Protein AF-A0A9P8DAT7-F1 (afdb_monomer)

Organism: NCBI:txid1042133

Mean predicted aligned error: 17.0 Å

Foldseek 3Di:
DDLDADPVLVVVVVVVCVQPDPPCPAGLQGDCQLLVLLLPLVDQQDLVSLVSVLVNLCVVDVLSVPPDSVLSRLLSPLQSDFDDDPDPDGDGNVVLQDSVLVSVLVSQLVVLPDPPDDSVSSNVSSNVCSVVNVVCVVPPDDDPVVVVPPPDPDDDDPDDLVNVLVVLVSLLVVLVVLLVVLVVLLVVLCVVCVVLAPDDDLVRLVVVLVSDRDDVSNVVSVVSNVSVVSNVVSVVSNVVSVVSVVSSVVSVVSSVCSVVVVD

Structure (mmCIF, N/CA/C/O backbone):
data_AF-A0A9P8DAT7-F1
#
_entry.id   AF-A0A9P8DAT7-F1
#
loop_
_atom_site.group_PDB
_atom_site.id
_atom_site.type_symbol
_atom_site.label_atom_id
_atom_site.label_alt_id
_atom_site.label_comp_id
_atom_site.label_asym_id
_atom_site.label_entity_id
_atom_site.label_seq_id
_atom_site.pdbx_PDB_ins_code
_atom_site.Cartn_x
_atom_site.Cartn_y
_atom_site.Cartn_z
_atom_site.occupancy
_atom_site.B_iso_or_equiv
_atom_site.auth_seq_id
_atom_site.auth_comp_id
_atom_site.auth_asym_id
_atom_site.auth_atom_id
_atom_site.pdbx_PDB_model_num
ATOM 1 N N . MET A 1 1 ? -6.962 -35.666 33.740 1.00 38.41 1 MET A N 1
ATOM 2 C CA . MET A 1 1 ? -6.548 -35.936 32.346 1.00 38.41 1 MET A CA 1
ATOM 3 C C . MET A 1 1 ? -5.673 -34.782 31.894 1.00 38.41 1 MET A C 1
ATOM 5 O O . MET A 1 1 ? -5.986 -33.650 32.233 1.00 38.41 1 MET A O 1
ATOM 9 N N . SER A 1 2 ? -4.534 -35.099 31.282 1.00 45.56 2 SER A N 1
ATOM 10 C CA . SER A 1 2 ? -3.403 -34.201 31.010 1.00 45.56 2 SER A CA 1
ATOM 11 C C . SER A 1 2 ? -3.803 -32.960 30.200 1.00 45.56 2 SER A C 1
ATOM 13 O O . SER A 1 2 ? -4.187 -33.083 29.042 1.00 45.56 2 SER A O 1
ATOM 15 N N . GLY A 1 3 ? -3.702 -31.776 30.814 1.00 51.44 3 GLY A N 1
ATOM 16 C CA . GLY A 1 3 ? -3.887 -30.466 30.179 1.00 51.44 3 GLY A CA 1
ATOM 17 C C . GLY A 1 3 ? -2.657 -30.027 29.383 1.00 51.44 3 GLY A C 1
ATOM 18 O O . GLY A 1 3 ? -2.119 -28.947 29.622 1.00 51.44 3 GLY A O 1
ATOM 19 N N . ALA A 1 4 ? -2.163 -30.887 28.492 1.00 58.00 4 ALA A N 1
ATOM 20 C CA . ALA A 1 4 ? -1.089 -30.516 27.583 1.00 58.00 4 ALA A CA 1
ATOM 21 C C . ALA A 1 4 ? -1.643 -29.510 26.565 1.00 58.00 4 ALA A C 1
ATOM 23 O O . ALA A 1 4 ? -2.523 -29.849 25.777 1.00 58.00 4 ALA A O 1
ATOM 24 N N . LYS A 1 5 ? -1.165 -28.261 26.625 1.00 59.72 5 LYS A N 1
ATOM 25 C CA . LYS A 1 5 ? -1.510 -27.226 25.644 1.00 59.72 5 LYS A CA 1
ATOM 26 C C . LYS A 1 5 ? -1.060 -27.678 24.259 1.00 59.72 5 LYS A C 1
ATOM 28 O O . LYS A 1 5 ? 0.078 -28.121 24.102 1.00 59.72 5 LYS A O 1
ATOM 33 N N . ASP A 1 6 ? -1.957 -27.562 23.287 1.00 70.50 6 ASP A N 1
ATOM 34 C CA . ASP A 1 6 ? -1.675 -27.888 21.893 1.00 70.50 6 ASP A CA 1
ATOM 35 C C . ASP A 1 6 ? -0.498 -27.041 21.376 1.00 70.50 6 ASP A C 1
ATOM 37 O O . ASP A 1 6 ? -0.411 -25.838 21.632 1.00 70.50 6 ASP A O 1
ATOM 41 N N . LYS A 1 7 ? 0.423 -27.674 20.650 1.00 72.75 7 LYS A N 1
ATOM 42 C CA . LYS A 1 7 ? 1.560 -26.999 20.024 1.00 72.75 7 LYS A CA 1
ATOM 43 C C . LYS A 1 7 ? 1.087 -25.964 18.997 1.00 72.75 7 LYS A C 1
ATOM 45 O O . LYS A 1 7 ? 1.637 -24.871 18.957 1.00 72.75 7 LYS A O 1
ATOM 50 N N . SER A 1 8 ? 0.004 -26.255 18.273 1.00 68.44 8 SER A N 1
ATOM 51 C CA . SER A 1 8 ? -0.598 -25.325 17.307 1.00 68.44 8 SER A CA 1
ATOM 52 C C . SER A 1 8 ? -1.107 -24.033 17.966 1.00 68.44 8 SER A C 1
ATOM 54 O O . SER A 1 8 ? -0.982 -22.941 17.411 1.00 68.44 8 SER A O 1
ATOM 56 N N . LEU A 1 9 ? -1.624 -24.142 19.194 1.00 65.50 9 LEU A N 1
ATOM 57 C CA . LEU A 1 9 ? -2.072 -23.012 20.003 1.00 65.50 9 LEU A CA 1
ATOM 58 C C . LEU A 1 9 ? -0.888 -22.133 20.428 1.00 65.50 9 LEU A C 1
ATOM 60 O O . LEU A 1 9 ? -0.987 -20.907 20.386 1.00 65.50 9 LEU A O 1
ATOM 64 N N . ILE A 1 10 ? 0.224 -22.752 20.835 1.00 71.56 10 ILE A N 1
ATOM 65 C CA . ILE A 1 10 ? 1.446 -22.036 21.223 1.00 71.56 10 ILE A CA 1
ATOM 66 C C . ILE A 1 10 ? 2.039 -21.291 20.022 1.00 71.56 10 ILE A C 1
ATOM 68 O O . ILE A 1 10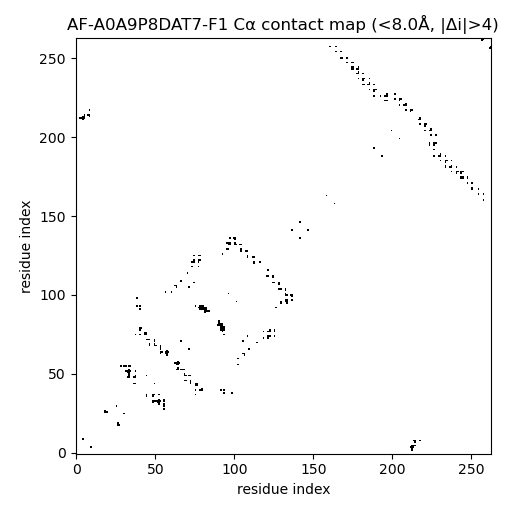 ? 2.389 -20.120 20.160 1.00 71.56 10 ILE A O 1
ATOM 72 N N . ASP A 1 11 ? 2.088 -21.926 18.852 1.00 71.88 11 ASP A N 1
ATOM 73 C CA . ASP A 1 11 ? 2.618 -21.315 17.629 1.00 71.88 11 ASP A CA 1
ATOM 74 C C . ASP A 1 11 ? 1.776 -20.095 17.194 1.00 71.88 11 ASP A C 1
ATOM 76 O O . ASP A 1 11 ? 2.321 -19.047 16.848 1.00 71.88 11 ASP A O 1
ATOM 80 N N . MET A 1 12 ? 0.444 -20.173 17.311 1.00 72.94 12 MET A N 1
ATOM 81 C CA . MET A 1 12 ? -0.462 -19.048 17.029 1.00 72.94 12 MET A CA 1
ATOM 82 C C . MET A 1 12 ? -0.295 -17.879 18.017 1.00 72.94 12 MET A C 1
ATOM 84 O O . MET A 1 12 ? -0.270 -16.712 17.613 1.00 72.94 12 MET A O 1
ATOM 88 N N . LEU A 1 13 ? -0.139 -18.182 19.313 1.00 61.41 13 LEU A N 1
ATOM 89 C CA . LEU A 1 13 ? 0.140 -17.182 20.350 1.00 61.41 13 LEU A CA 1
ATOM 90 C C . LEU A 1 13 ? 1.458 -16.444 20.076 1.00 61.41 13 LEU A C 1
ATOM 92 O O . LEU A 1 13 ? 1.505 -15.222 20.210 1.00 61.41 13 LEU A O 1
ATOM 96 N N . LEU A 1 14 ? 2.507 -17.173 19.686 1.00 67.75 14 LEU A N 1
ATOM 97 C CA . LEU A 1 14 ? 3.819 -16.602 19.375 1.00 67.75 14 LEU A CA 1
ATOM 98 C C . LEU A 1 14 ? 3.762 -15.669 18.163 1.00 67.75 14 LEU A C 1
ATOM 100 O O . LEU A 1 14 ? 4.202 -14.528 18.280 1.00 67.75 14 LEU A O 1
ATOM 104 N N . ALA A 1 15 ? 3.139 -16.100 17.064 1.00 65.81 15 ALA A N 1
ATOM 105 C CA . ALA A 1 15 ? 2.970 -15.266 15.872 1.00 65.81 15 ALA A CA 1
ATOM 106 C C . ALA A 1 15 ? 2.220 -13.957 16.185 1.00 65.81 15 ALA A C 1
ATOM 108 O O . ALA A 1 15 ? 2.621 -12.877 15.765 1.00 65.81 15 ALA A O 1
ATOM 109 N N . THR A 1 16 ? 1.173 -14.031 17.011 1.00 59.62 16 THR A N 1
ATOM 110 C CA . THR A 1 16 ? 0.380 -12.852 17.398 1.00 59.62 16 THR A CA 1
ATOM 111 C C . THR A 1 16 ? 1.174 -11.874 18.272 1.00 59.62 16 THR A C 1
ATOM 113 O O . THR A 1 16 ? 1.043 -10.657 18.131 1.00 59.62 16 THR A O 1
ATOM 116 N N . VAL A 1 17 ? 2.001 -12.390 19.189 1.00 60.41 17 VAL A N 1
ATOM 117 C CA . VAL A 1 17 ? 2.890 -11.567 20.027 1.00 60.41 17 VAL A CA 1
ATOM 118 C C . VAL A 1 17 ? 3.977 -10.911 19.181 1.00 60.41 17 VAL A C 1
ATOM 120 O O . VAL A 1 17 ? 4.305 -9.751 19.421 1.00 60.41 17 VAL A O 1
ATOM 123 N N . GLU A 1 18 ? 4.514 -11.624 18.192 1.00 60.28 18 GLU A N 1
ATOM 124 C CA . GLU A 1 18 ? 5.463 -11.074 17.224 1.00 60.28 18 GLU A CA 1
ATOM 125 C C . GLU A 1 18 ? 4.838 -9.960 16.384 1.00 60.28 18 GLU A C 1
ATOM 127 O O . GLU A 1 18 ? 5.447 -8.903 16.268 1.00 60.28 18 GLU A O 1
ATOM 132 N N . ASP A 1 19 ? 3.600 -10.124 15.918 1.00 52.66 19 ASP A N 1
ATOM 133 C CA . ASP A 1 19 ? 2.878 -9.102 15.147 1.00 52.66 19 ASP A CA 1
ATOM 134 C C . ASP A 1 19 ? 2.444 -7.877 15.983 1.00 52.66 19 ASP A C 1
ATOM 136 O O . ASP A 1 19 ? 2.126 -6.826 15.423 1.00 52.66 19 ASP A O 1
ATOM 140 N N . SER A 1 20 ? 2.436 -7.991 17.318 1.00 47.03 20 SER A N 1
ATOM 141 C CA . SER A 1 20 ? 1.951 -6.955 18.249 1.00 47.03 20 SER A CA 1
ATOM 142 C C . SER A 1 20 ? 3.062 -6.263 19.049 1.00 47.03 20 SER A C 1
ATOM 144 O O . SER A 1 20 ? 2.766 -5.542 20.008 1.00 47.03 20 SER A O 1
ATOM 146 N N . ARG A 1 21 ? 4.343 -6.502 18.731 1.00 48.34 21 ARG A N 1
ATOM 147 C CA . ARG A 1 21 ? 5.442 -5.925 19.516 1.00 48.34 21 ARG A CA 1
ATOM 148 C C . ARG A 1 21 ? 5.470 -4.398 19.422 1.00 48.34 21 ARG A C 1
ATOM 150 O O . ARG A 1 21 ? 5.315 -3.811 18.360 1.00 48.34 21 ARG A O 1
ATOM 157 N N . VAL A 1 22 ? 5.703 -3.755 20.563 1.00 39.94 22 VAL A N 1
ATOM 158 C CA . VAL A 1 22 ? 5.641 -2.290 20.724 1.00 39.94 22 VAL A CA 1
ATOM 159 C C . VAL A 1 22 ? 6.834 -1.578 20.061 1.00 39.94 22 VAL A C 1
ATOM 161 O O . VAL A 1 22 ? 6.771 -0.383 19.791 1.00 39.94 22 VAL A O 1
ATOM 164 N N . ASP A 1 23 ? 7.918 -2.306 19.787 1.00 44.41 23 ASP A N 1
ATOM 165 C CA . ASP A 1 23 ? 9.121 -1.846 19.083 1.00 44.41 23 ASP A CA 1
ATOM 166 C C . ASP A 1 23 ? 9.036 -1.995 17.553 1.00 44.41 23 ASP A C 1
ATOM 168 O O . ASP A 1 23 ? 9.928 -1.520 16.845 1.00 44.41 23 ASP A O 1
ATOM 172 N N . LEU A 1 24 ? 7.958 -2.584 17.018 1.00 42.09 24 LEU A N 1
ATOM 173 C CA . LEU A 1 24 ? 7.677 -2.549 15.584 1.00 42.09 24 LEU A CA 1
ATOM 174 C C . LEU A 1 24 ? 7.386 -1.106 15.164 1.00 42.09 24 LEU A C 1
ATOM 176 O O . LEU A 1 24 ? 6.270 -0.607 15.291 1.00 42.09 24 LEU A O 1
ATOM 180 N N . LYS A 1 25 ? 8.409 -0.438 14.619 1.00 39.16 25 LYS A N 1
ATOM 181 C CA . LYS A 1 25 ? 8.301 0.898 14.010 1.00 39.16 25 LYS A CA 1
ATOM 182 C C . LYS A 1 25 ? 7.172 0.955 12.964 1.00 39.16 25 LYS A C 1
ATOM 184 O O . LYS A 1 25 ? 6.527 1.991 12.827 1.00 39.16 25 LYS A O 1
ATOM 189 N N . TYR A 1 26 ? 6.920 -0.173 12.292 1.00 43.34 26 TYR A N 1
ATOM 190 C CA . TYR A 1 26 ? 5.788 -0.452 11.408 1.00 43.34 26 TYR A CA 1
ATOM 191 C C . TYR A 1 26 ? 5.334 -1.902 11.654 1.00 43.34 26 TYR A C 1
ATOM 193 O O . TYR A 1 26 ? 6.175 -2.798 11.695 1.00 43.34 26 TYR A O 1
ATOM 201 N N . GLY A 1 27 ? 4.036 -2.155 11.853 1.00 46.72 27 GLY A N 1
ATOM 202 C CA . GLY A 1 27 ? 3.516 -3.523 11.995 1.00 46.72 27 GLY A CA 1
ATOM 203 C C . GLY A 1 27 ? 3.600 -4.283 10.668 1.00 46.72 27 GLY A C 1
ATOM 204 O O . GLY A 1 27 ? 3.779 -3.665 9.621 1.00 46.72 27 GLY A O 1
ATOM 205 N N . ARG A 1 28 ? 3.411 -5.613 10.657 1.00 50.66 28 ARG A N 1
ATOM 206 C CA . ARG A 1 28 ? 3.468 -6.420 9.414 1.00 50.66 28 ARG A CA 1
ATOM 207 C C . ARG A 1 28 ? 2.589 -5.853 8.291 1.00 50.66 28 ARG A C 1
ATOM 209 O O . ARG A 1 28 ? 2.949 -5.976 7.128 1.00 50.66 28 ARG A O 1
ATOM 216 N N . GLN A 1 29 ? 1.484 -5.189 8.642 1.00 48.50 29 GLN A N 1
ATOM 217 C CA . GLN A 1 29 ? 0.540 -4.536 7.725 1.00 48.50 29 GLN A CA 1
ATOM 218 C C . GLN A 1 29 ? 1.001 -3.180 7.159 1.00 48.50 29 GLN A C 1
ATOM 220 O O . GLN A 1 29 ? 0.410 -2.714 6.191 1.00 48.50 29 GLN A O 1
ATOM 225 N N . THR A 1 30 ? 2.020 -2.549 7.747 1.00 51.06 30 THR A N 1
ATOM 226 C CA . THR A 1 30 ? 2.565 -1.245 7.332 1.00 51.06 30 THR A CA 1
ATOM 227 C C . THR A 1 30 ? 4.059 -1.288 7.002 1.00 51.06 30 THR A C 1
ATOM 229 O O . THR A 1 30 ? 4.648 -0.236 6.759 1.00 51.06 30 THR A O 1
ATOM 232 N N . ARG A 1 31 ? 4.675 -2.482 6.997 1.00 61.16 31 ARG A N 1
ATOM 233 C CA . ARG A 1 31 ? 6.011 -2.710 6.429 1.00 61.16 31 ARG A CA 1
ATOM 234 C C . ARG A 1 31 ? 5.988 -2.408 4.927 1.00 61.16 31 ARG A C 1
ATOM 236 O O . ARG A 1 31 ? 4.980 -2.648 4.265 1.00 61.16 31 ARG A O 1
ATOM 243 N N . THR A 1 32 ? 7.092 -1.846 4.450 1.00 70.75 32 THR A N 1
ATOM 244 C CA . THR A 1 32 ? 7.330 -1.459 3.050 1.00 70.75 32 THR A CA 1
ATOM 245 C C . THR A 1 32 ? 8.724 -1.921 2.619 1.00 70.75 32 THR A C 1
ATOM 247 O O . THR A 1 32 ? 9.436 -1.208 1.907 1.00 70.75 32 THR A O 1
ATOM 250 N N . ASP A 1 33 ? 9.183 -3.044 3.170 1.00 81.38 33 ASP A N 1
ATOM 251 C CA . ASP A 1 33 ? 10.541 -3.548 2.954 1.00 81.38 33 ASP A CA 1
ATOM 252 C C . ASP A 1 33 ? 10.658 -4.132 1.543 1.00 81.38 33 ASP A C 1
ATOM 254 O O . ASP A 1 33 ? 11.649 -3.874 0.855 1.00 81.38 33 ASP A O 1
ATOM 258 N N . GLY A 1 34 ? 9.595 -4.797 1.074 1.00 85.88 34 GLY A N 1
ATOM 259 C CA . GLY A 1 34 ? 9.479 -5.286 -0.296 1.00 85.88 34 GLY A CA 1
ATOM 260 C C . GLY A 1 34 ? 9.455 -4.143 -1.309 1.00 85.88 34 GLY A C 1
ATOM 261 O O . GLY A 1 34 ? 10.231 -4.146 -2.262 1.00 85.88 34 GLY A O 1
ATOM 262 N N . GLU A 1 35 ? 8.631 -3.115 -1.078 1.00 86.69 35 GLU A N 1
ATOM 263 C CA . GLU A 1 35 ? 8.622 -1.895 -1.899 1.00 86.69 35 GLU A CA 1
ATOM 264 C C . GLU A 1 35 ? 9.990 -1.198 -1.904 1.00 86.69 35 GLU A C 1
ATOM 266 O O . GLU A 1 35 ? 10.470 -0.767 -2.954 1.00 86.69 35 GLU A O 1
ATOM 271 N N . SER A 1 36 ? 10.643 -1.087 -0.745 1.00 86.19 36 SER A N 1
ATOM 272 C CA . SER A 1 36 ? 11.957 -0.442 -0.648 1.00 86.19 36 SER A CA 1
ATOM 273 C C . SER A 1 36 ? 13.014 -1.196 -1.449 1.00 86.19 36 SER A C 1
ATOM 275 O O . SER A 1 36 ? 13.766 -0.556 -2.181 1.00 86.19 36 SER A O 1
ATOM 277 N N . ALA A 1 37 ? 13.027 -2.529 -1.358 1.00 90.94 37 ALA A N 1
ATOM 278 C CA . ALA A 1 37 ? 13.923 -3.388 -2.124 1.00 90.94 37 ALA A CA 1
ATOM 279 C C . ALA A 1 37 ? 13.624 -3.356 -3.629 1.00 90.94 37 ALA A C 1
ATOM 281 O O . ALA A 1 37 ? 14.544 -3.331 -4.439 1.00 90.94 37 ALA A O 1
ATOM 282 N N . PHE A 1 38 ? 12.350 -3.303 -4.024 1.00 93.88 38 PHE A N 1
ATOM 283 C CA . PHE A 1 38 ? 11.970 -3.203 -5.434 1.00 93.88 38 PHE A CA 1
ATOM 284 C C . PHE A 1 38 ? 12.481 -1.916 -6.095 1.00 93.88 38 PHE A C 1
ATOM 286 O O . PHE A 1 38 ? 12.863 -1.931 -7.259 1.00 93.88 38 PHE A O 1
ATOM 293 N N . PHE A 1 39 ? 12.515 -0.803 -5.361 1.00 90.75 39 PHE A N 1
ATOM 294 C CA . PHE A 1 39 ? 13.063 0.465 -5.858 1.00 90.75 39 PHE A CA 1
ATOM 295 C C . PHE A 1 39 ? 14.585 0.598 -5.701 1.00 90.75 39 PHE A C 1
ATOM 297 O O . PHE A 1 39 ? 15.127 1.664 -5.991 1.00 90.75 39 PHE A O 1
ATOM 304 N N . ASP A 1 40 ? 15.276 -0.442 -5.236 1.00 90.50 40 ASP A N 1
ATOM 305 C CA . ASP A 1 40 ? 16.731 -0.515 -5.300 1.00 90.50 40 ASP A CA 1
ATOM 306 C C . ASP A 1 40 ? 17.140 -1.206 -6.607 1.00 90.50 40 ASP A C 1
ATOM 308 O O . ASP A 1 40 ? 17.072 -2.428 -6.739 1.00 90.50 40 ASP A O 1
ATOM 312 N N . PHE A 1 41 ? 17.526 -0.410 -7.604 1.00 92.12 41 PHE A N 1
ATOM 313 C CA . PHE A 1 41 ? 17.935 -0.918 -8.916 1.00 92.12 41 PHE A CA 1
ATOM 314 C C . PHE A 1 41 ? 19.424 -1.286 -8.984 1.00 92.12 41 PHE A C 1
ATOM 316 O O . PHE A 1 41 ? 19.853 -1.911 -9.954 1.00 92.12 41 PHE A O 1
ATOM 323 N N . SER A 1 42 ? 20.203 -0.990 -7.936 1.00 86.94 42 SER A N 1
ATOM 324 C CA . SER A 1 42 ? 21.634 -1.322 -7.883 1.00 86.94 42 SER A CA 1
ATOM 325 C C . SER A 1 42 ? 21.891 -2.824 -7.712 1.00 86.94 42 SER A C 1
ATOM 327 O O . SER A 1 42 ? 22.931 -3.339 -8.125 1.00 86.94 42 SER A O 1
ATOM 329 N N . CYS A 1 43 ? 20.928 -3.552 -7.144 1.00 88.38 43 CYS A N 1
ATOM 330 C CA . CYS A 1 43 ? 21.039 -4.967 -6.801 1.00 88.38 43 CYS A CA 1
ATOM 331 C C . CYS A 1 43 ? 19.912 -5.784 -7.439 1.00 88.38 43 CYS A C 1
ATOM 333 O O . CYS A 1 43 ? 18.857 -5.251 -7.760 1.00 88.38 43 CYS A O 1
ATOM 335 N N . ASP A 1 44 ? 20.113 -7.093 -7.610 1.00 93.44 44 ASP A N 1
ATOM 336 C CA . ASP A 1 44 ? 19.021 -7.995 -7.986 1.00 93.44 44 ASP A CA 1
ATOM 337 C C . ASP A 1 44 ? 17.995 -8.112 -6.856 1.00 93.44 44 ASP A C 1
ATOM 339 O O . ASP A 1 44 ? 18.358 -8.295 -5.690 1.00 93.44 44 ASP A O 1
ATOM 343 N N . LEU A 1 45 ? 16.709 -8.083 -7.210 1.00 95.31 45 LEU A N 1
ATOM 344 C CA . LEU A 1 45 ? 15.641 -8.384 -6.265 1.00 95.31 45 LEU A CA 1
ATOM 345 C C . LEU A 1 45 ? 15.663 -9.875 -5.923 1.00 95.31 45 LEU A C 1
ATOM 347 O O . LEU A 1 45 ? 15.494 -10.731 -6.790 1.00 95.31 45 LEU A O 1
ATOM 351 N N . THR A 1 46 ? 15.857 -10.207 -4.650 1.00 96.38 46 THR A N 1
ATOM 352 C CA . THR A 1 46 ? 15.837 -11.605 -4.200 1.00 96.38 46 THR A CA 1
ATOM 353 C C . THR A 1 46 ? 14.413 -12.160 -4.152 1.00 96.38 46 THR A C 1
ATOM 355 O O . THR A 1 46 ? 13.444 -11.415 -4.000 1.00 96.38 46 THR A O 1
ATOM 358 N N . ARG A 1 47 ? 14.272 -13.495 -4.184 1.00 96.06 47 ARG A N 1
ATOM 359 C CA . ARG A 1 47 ? 12.961 -14.153 -4.049 1.00 96.06 47 ARG A CA 1
ATOM 360 C C . ARG A 1 47 ? 12.228 -13.733 -2.773 1.00 96.06 47 ARG A C 1
ATOM 362 O O . ARG A 1 47 ? 11.055 -13.398 -2.840 1.00 96.06 47 ARG A O 1
ATOM 369 N N . ALA A 1 48 ? 12.935 -13.676 -1.643 1.00 94.25 48 ALA A N 1
ATOM 370 C CA . ALA A 1 48 ? 12.351 -13.273 -0.366 1.00 94.25 48 ALA A CA 1
ATOM 371 C C . ALA A 1 48 ? 11.819 -11.828 -0.398 1.00 94.25 48 ALA A C 1
ATOM 373 O O . ALA A 1 48 ? 10.704 -11.584 0.047 1.00 94.25 48 ALA A O 1
ATOM 374 N N . GLN A 1 49 ? 12.570 -10.884 -0.975 1.00 94.31 49 GLN A N 1
ATOM 375 C CA . GLN A 1 49 ? 12.115 -9.494 -1.128 1.00 94.31 49 GLN A CA 1
ATOM 376 C C . GLN A 1 49 ? 10.934 -9.380 -2.096 1.00 94.31 49 GLN A C 1
ATOM 378 O O . GLN A 1 49 ? 10.035 -8.567 -1.898 1.00 94.31 49 GLN A O 1
ATOM 383 N N . SER A 1 50 ? 10.915 -10.211 -3.137 1.00 95.38 50 SER A N 1
ATOM 384 C CA . SER A 1 50 ? 9.791 -10.268 -4.061 1.00 95.38 50 SER A CA 1
ATOM 385 C C . SER A 1 50 ? 8.530 -10.857 -3.424 1.00 95.38 50 SER A C 1
ATOM 387 O O . SER A 1 50 ? 7.433 -10.391 -3.728 1.00 95.38 50 SER A O 1
ATOM 389 N N . ASP A 1 51 ? 8.668 -11.861 -2.557 1.00 93.56 51 ASP A N 1
ATOM 390 C CA . ASP A 1 51 ? 7.559 -12.410 -1.773 1.00 93.56 51 ASP A CA 1
ATOM 391 C C . ASP A 1 51 ? 7.043 -11.357 -0.765 1.00 93.56 51 ASP A C 1
ATOM 393 O O . ASP A 1 51 ? 5.835 -11.199 -0.594 1.00 93.56 51 ASP A O 1
ATOM 397 N N . GLU A 1 52 ? 7.936 -10.570 -0.147 1.00 90.88 52 GLU A N 1
ATOM 398 C CA . GLU A 1 52 ? 7.545 -9.437 0.706 1.00 90.88 52 GLU A CA 1
ATOM 399 C C . GLU A 1 52 ? 6.768 -8.374 -0.084 1.00 90.88 52 GLU A C 1
ATOM 401 O O . GLU A 1 52 ? 5.692 -7.952 0.347 1.00 90.88 52 GLU A O 1
ATOM 406 N N . LEU A 1 53 ? 7.255 -7.987 -1.270 1.00 93.06 53 LEU A N 1
ATOM 407 C CA . LEU A 1 53 ? 6.550 -7.038 -2.130 1.00 93.06 53 LEU A CA 1
ATOM 408 C C . LEU A 1 53 ? 5.179 -7.580 -2.555 1.00 93.06 53 LEU A C 1
ATOM 410 O O . LEU A 1 53 ? 4.199 -6.835 -2.534 1.00 93.06 53 LEU A O 1
ATOM 414 N N . HIS A 1 54 ? 5.094 -8.864 -2.918 1.00 93.62 54 HIS A N 1
ATOM 415 C CA . HIS A 1 54 ? 3.827 -9.532 -3.228 1.00 93.62 54 HIS A CA 1
ATOM 416 C C . HIS A 1 54 ? 2.825 -9.372 -2.085 1.00 93.62 54 HIS A C 1
ATOM 418 O O . HIS A 1 54 ? 1.707 -8.905 -2.321 1.00 93.62 54 HIS A O 1
ATOM 424 N N . GLU A 1 55 ? 3.225 -9.688 -0.849 1.00 88.81 55 GLU A N 1
ATOM 425 C CA . GLU A 1 55 ? 2.351 -9.543 0.314 1.00 88.81 55 GLU A CA 1
ATOM 426 C C . GLU A 1 55 ? 1.887 -8.090 0.501 1.00 88.81 55 GLU A C 1
ATOM 428 O O . GLU A 1 55 ? 0.717 -7.853 0.816 1.00 88.81 55 GLU A O 1
ATOM 433 N N . GLU A 1 56 ? 2.780 -7.117 0.316 1.00 85.31 56 GLU A N 1
ATOM 434 C CA . GLU A 1 56 ? 2.483 -5.689 0.456 1.00 85.31 56 GLU A CA 1
ATOM 435 C C . GLU A 1 56 ? 1.451 -5.222 -0.587 1.00 85.31 56 GLU A C 1
ATOM 437 O O . GLU A 1 56 ? 0.422 -4.636 -0.229 1.00 85.31 56 GLU A O 1
ATOM 442 N N . VAL A 1 57 ? 1.650 -5.544 -1.871 1.00 86.25 57 VAL A N 1
ATOM 443 C CA . VAL A 1 57 ? 0.763 -5.085 -2.956 1.00 86.25 57 VAL A CA 1
ATOM 444 C C . VAL A 1 57 ? -0.559 -5.850 -3.016 1.00 86.25 57 VAL A C 1
ATOM 446 O O . VAL A 1 57 ? -1.600 -5.254 -3.302 1.00 86.25 57 VAL A O 1
ATOM 449 N N . ALA A 1 58 ? -0.565 -7.144 -2.680 1.00 85.50 58 ALA A N 1
ATOM 450 C CA . ALA A 1 58 ? -1.758 -7.994 -2.667 1.00 85.50 58 ALA A CA 1
ATOM 451 C C . ALA A 1 58 ? -2.801 -7.553 -1.623 1.00 85.50 58 ALA A C 1
ATOM 453 O O . ALA A 1 58 ? -4.006 -7.802 -1.777 1.00 85.50 58 ALA A O 1
ATOM 454 N N . ARG A 1 59 ? -2.347 -6.892 -0.550 1.00 75.75 59 ARG A N 1
ATOM 455 C CA . ARG A 1 59 ? -3.220 -6.284 0.467 1.00 75.75 59 ARG A CA 1
ATOM 456 C C . ARG A 1 59 ? -3.902 -5.023 -0.052 1.00 75.75 59 ARG A C 1
ATOM 458 O O . ARG A 1 59 ? -5.062 -4.789 0.280 1.00 75.75 59 ARG A O 1
ATOM 465 N N . LEU A 1 60 ? -3.195 -4.230 -0.857 1.00 72.44 60 LEU A N 1
ATOM 466 C CA . LEU A 1 60 ? -3.655 -2.928 -1.342 1.00 72.44 60 LEU A CA 1
ATOM 467 C C . LEU A 1 60 ? -4.484 -3.030 -2.628 1.00 72.44 60 LEU A C 1
ATOM 469 O O . LEU A 1 60 ? -5.397 -2.231 -2.830 1.00 72.44 60 LEU A O 1
ATOM 473 N N . ASN A 1 61 ? -4.205 -4.019 -3.480 1.00 75.19 61 ASN A N 1
ATOM 474 C CA . ASN A 1 61 ? -4.917 -4.231 -4.735 1.00 75.19 61 ASN A CA 1
ATOM 475 C C . ASN A 1 61 ? -5.273 -5.712 -4.926 1.00 75.19 61 ASN A C 1
ATOM 477 O O . ASN A 1 61 ? -4.413 -6.568 -5.125 1.00 75.19 61 ASN A O 1
ATOM 481 N N . SER A 1 62 ? -6.575 -6.011 -4.925 1.00 81.75 62 SER A N 1
ATOM 482 C CA . SER A 1 62 ? -7.082 -7.382 -5.077 1.00 81.75 62 SER A CA 1
ATOM 483 C C . SER A 1 62 ? -6.676 -8.062 -6.390 1.00 81.75 62 SER A C 1
ATOM 485 O O . SER A 1 62 ? -6.530 -9.284 -6.398 1.00 81.75 62 SER A O 1
ATOM 487 N N . LYS A 1 63 ? -6.443 -7.296 -7.467 1.00 82.75 63 LYS A N 1
ATOM 488 C CA . LYS A 1 63 ? -5.990 -7.834 -8.760 1.00 82.75 63 LYS A CA 1
ATOM 489 C C . LYS A 1 63 ? -4.568 -8.387 -8.697 1.00 82.75 63 LYS A C 1
ATOM 491 O O . LYS A 1 63 ? -4.247 -9.322 -9.417 1.00 82.75 63 LYS A O 1
ATOM 496 N N . LEU A 1 64 ? -3.746 -7.858 -7.792 1.00 87.44 64 LEU A N 1
ATOM 497 C CA . LEU A 1 64 ? -2.356 -8.271 -7.623 1.00 87.44 64 LEU A CA 1
ATOM 498 C C . LEU A 1 64 ? -2.197 -9.466 -6.677 1.00 87.44 64 LEU A C 1
ATOM 500 O O . LEU A 1 64 ? -1.090 -9.946 -6.501 1.00 87.44 64 LEU A O 1
ATOM 504 N N . ARG A 1 65 ? -3.269 -10.013 -6.084 1.00 87.19 65 ARG A N 1
ATOM 505 C CA . ARG A 1 65 ? -3.150 -11.173 -5.175 1.00 87.19 65 ARG A CA 1
ATOM 506 C C . ARG A 1 65 ? -2.523 -12.404 -5.826 1.00 87.19 65 ARG A C 1
ATOM 508 O O . ARG A 1 65 ? -1.888 -13.194 -5.135 1.00 87.19 65 ARG A O 1
ATOM 515 N N . GLY A 1 66 ? -2.744 -12.575 -7.126 1.00 84.88 66 G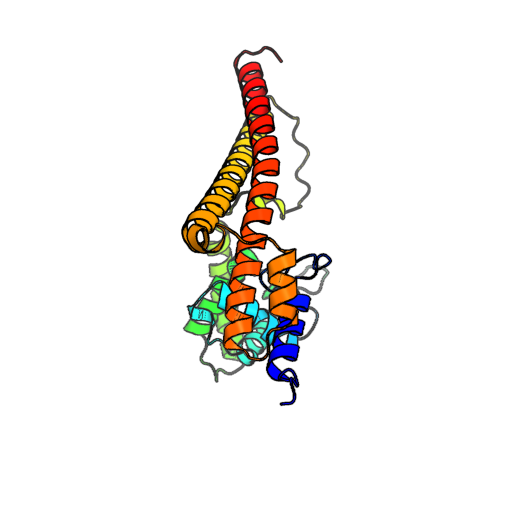LY A N 1
ATOM 516 C CA . GLY A 1 66 ? -2.248 -13.713 -7.895 1.00 84.88 66 GLY A CA 1
ATOM 517 C C . GLY A 1 66 ? -0.952 -13.449 -8.654 1.00 84.88 66 GLY A C 1
ATOM 518 O O . GLY A 1 66 ? -0.570 -14.310 -9.438 1.00 84.88 66 GLY A O 1
ATOM 519 N N . ILE A 1 67 ? -0.312 -12.283 -8.487 1.00 89.88 67 ILE A N 1
ATOM 520 C CA . ILE A 1 67 ? 0.943 -12.001 -9.191 1.00 89.88 67 ILE A CA 1
ATOM 521 C C . ILE A 1 67 ? 2.025 -12.975 -8.712 1.00 89.88 67 ILE A C 1
ATOM 523 O O . ILE A 1 67 ? 2.160 -13.217 -7.514 1.00 89.88 67 ILE A O 1
ATOM 527 N N . ASP A 1 68 ? 2.774 -13.558 -9.643 1.00 92.38 68 ASP A N 1
ATOM 528 C CA . ASP A 1 68 ? 3.889 -14.438 -9.301 1.00 92.38 68 ASP A CA 1
ATOM 529 C C . ASP A 1 68 ? 5.092 -13.590 -8.849 1.00 92.38 68 ASP A C 1
ATOM 531 O O . ASP A 1 68 ? 5.489 -12.668 -9.569 1.00 92.38 68 ASP A O 1
ATOM 535 N N . PRO A 1 69 ? 5.708 -13.870 -7.691 1.00 94.44 69 PRO A N 1
ATOM 536 C CA . PRO A 1 69 ? 6.959 -13.226 -7.306 1.00 94.44 69 PRO A CA 1
ATOM 537 C C . PRO A 1 69 ? 8.077 -13.379 -8.358 1.00 94.44 69 PRO A C 1
ATOM 539 O O . PRO A 1 69 ? 8.851 -12.452 -8.572 1.00 94.44 69 PRO A O 1
ATOM 542 N N . GLU A 1 70 ? 8.133 -14.480 -9.115 1.00 94.38 70 GLU A N 1
ATOM 543 C CA . GLU A 1 70 ? 9.093 -14.600 -10.229 1.00 94.38 70 GLU A CA 1
ATOM 544 C C . GLU A 1 70 ? 8.834 -13.586 -11.353 1.00 94.38 70 GLU A C 1
ATOM 546 O O . GLU A 1 70 ? 9.771 -13.041 -11.948 1.00 94.38 70 GLU A O 1
ATOM 551 N N . PHE A 1 71 ? 7.566 -13.260 -11.605 1.00 94.31 71 PHE A N 1
ATOM 552 C CA . PHE A 1 71 ? 7.199 -12.219 -12.558 1.00 94.31 71 PHE A CA 1
ATOM 553 C C . PHE A 1 71 ? 7.641 -10.832 -12.068 1.00 94.31 71 PHE A C 1
ATOM 555 O O . PHE A 1 71 ? 8.213 -10.063 -12.841 1.00 94.31 71 PHE A O 1
ATOM 562 N N . ILE A 1 72 ? 7.458 -10.533 -10.775 1.00 95.38 72 ILE A N 1
ATOM 563 C CA . ILE A 1 72 ? 7.944 -9.287 -10.158 1.00 95.38 72 ILE A CA 1
ATOM 564 C C . ILE A 1 72 ? 9.465 -9.157 -10.331 1.00 95.38 72 ILE A C 1
ATOM 566 O O . ILE A 1 72 ? 9.939 -8.101 -10.750 1.00 95.38 72 ILE A O 1
ATOM 570 N N . MET A 1 73 ? 10.224 -10.227 -10.070 1.00 96.31 73 MET A N 1
ATOM 571 C CA . MET A 1 73 ? 11.679 -10.249 -10.270 1.00 96.31 73 MET A CA 1
ATOM 572 C C . MET A 1 73 ? 12.066 -10.020 -11.737 1.00 96.31 73 MET A C 1
ATOM 574 O O . MET A 1 73 ? 13.010 -9.287 -12.025 1.00 96.31 73 MET A O 1
ATOM 578 N N . THR A 1 74 ? 11.322 -10.603 -12.678 1.00 95.19 74 THR A N 1
ATOM 579 C CA . THR A 1 74 ? 11.581 -10.451 -14.119 1.00 95.19 74 THR A CA 1
ATOM 580 C C . THR A 1 74 ? 11.352 -9.011 -14.585 1.00 95.19 74 THR A C 1
ATOM 582 O O . THR A 1 74 ? 12.163 -8.446 -15.322 1.00 95.19 74 THR A O 1
ATOM 585 N N . VAL A 1 75 ? 10.277 -8.378 -14.114 1.00 95.75 75 VAL A N 1
ATOM 586 C CA . VAL A 1 75 ? 9.996 -6.962 -14.381 1.00 95.75 75 VAL A CA 1
ATOM 587 C C . VAL A 1 75 ? 11.033 -6.055 -13.712 1.00 95.75 75 VAL A C 1
ATOM 589 O O . VAL A 1 75 ? 11.498 -5.102 -14.337 1.00 95.75 75 VAL A O 1
ATOM 592 N N . HIS A 1 76 ? 11.444 -6.361 -12.476 1.00 96.38 76 HIS A N 1
ATOM 593 C CA . HIS A 1 76 ? 12.517 -5.642 -11.780 1.00 96.38 76 HIS A CA 1
ATOM 594 C C . HIS A 1 76 ? 13.824 -5.685 -12.575 1.00 96.38 76 HIS A C 1
ATOM 596 O O . HIS A 1 76 ? 14.400 -4.636 -12.853 1.00 96.38 76 HIS A O 1
ATOM 602 N N . LYS A 1 77 ? 14.223 -6.864 -13.064 1.00 95.19 77 LYS A N 1
ATOM 603 C CA . LYS A 1 77 ? 15.397 -7.027 -13.933 1.00 95.19 77 LYS A CA 1
ATOM 604 C C . LYS A 1 77 ? 15.327 -6.130 -15.173 1.00 95.19 77 LYS A C 1
ATOM 606 O O . LYS A 1 77 ? 16.325 -5.515 -15.534 1.00 95.19 77 LYS A O 1
ATOM 611 N N . ALA A 1 78 ? 14.158 -6.001 -15.804 1.00 94.69 78 ALA A N 1
ATOM 612 C CA . ALA A 1 78 ? 13.984 -5.092 -16.938 1.00 94.69 78 ALA A CA 1
ATOM 613 C C . ALA A 1 78 ? 14.142 -3.610 -16.541 1.00 94.69 78 ALA A C 1
ATOM 615 O O . ALA A 1 78 ? 14.753 -2.841 -17.285 1.00 94.69 78 ALA A O 1
ATOM 616 N N . LEU A 1 79 ? 13.647 -3.205 -15.366 1.00 94.62 79 LEU A N 1
ATOM 617 C CA . LEU A 1 79 ? 13.811 -1.845 -14.831 1.00 94.62 79 LEU A CA 1
ATOM 618 C C . LEU A 1 79 ? 15.269 -1.508 -14.486 1.00 94.62 79 LEU A C 1
ATOM 620 O O . LEU A 1 79 ? 15.650 -0.344 -14.563 1.00 94.62 79 LEU A O 1
ATOM 624 N N . ARG A 1 80 ? 16.099 -2.508 -14.179 1.00 93.94 80 ARG A N 1
ATOM 625 C CA . ARG A 1 80 ? 17.549 -2.346 -13.989 1.00 93.94 80 ARG A CA 1
ATOM 626 C C . ARG A 1 80 ? 18.334 -2.162 -15.292 1.00 93.94 80 ARG A C 1
ATOM 628 O O . ARG A 1 80 ? 19.554 -2.105 -15.259 1.00 93.94 80 ARG A O 1
ATOM 635 N N . THR A 1 81 ? 17.682 -2.117 -16.452 1.00 91.25 81 THR A N 1
ATOM 636 C CA . THR A 1 81 ? 18.408 -1.872 -17.705 1.00 91.25 81 THR A CA 1
ATOM 637 C C . THR A 1 81 ? 18.964 -0.451 -17.700 1.00 91.25 81 THR A C 1
ATOM 639 O O . THR A 1 81 ? 18.191 0.500 -17.543 1.00 91.25 81 THR A O 1
ATOM 642 N N . ASP A 1 82 ? 20.271 -0.318 -17.915 1.00 85.62 82 ASP A N 1
ATOM 643 C CA . ASP A 1 82 ? 20.942 0.976 -18.013 1.00 85.62 82 ASP A CA 1
ATOM 644 C C . ASP A 1 82 ? 20.362 1.821 -19.151 1.00 85.62 82 ASP A C 1
ATOM 646 O O . ASP A 1 82 ? 20.030 1.329 -20.239 1.00 85.62 82 ASP A O 1
ATOM 650 N N . VAL A 1 83 ? 20.243 3.119 -18.894 1.00 79.19 83 VAL A N 1
ATOM 651 C CA . VAL A 1 83 ? 19.853 4.109 -19.892 1.00 79.19 83 VAL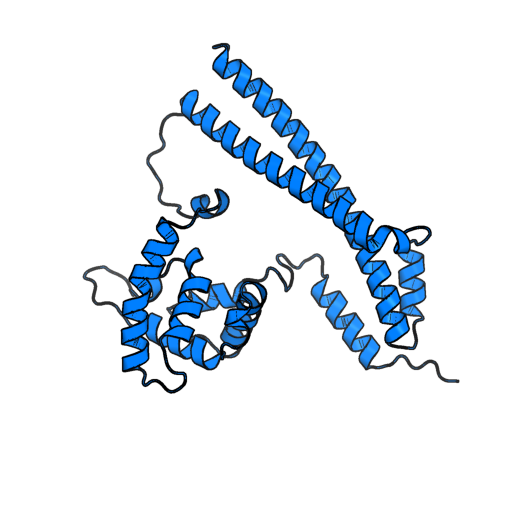 A CA 1
ATOM 652 C C . VAL A 1 83 ? 21.087 4.923 -20.251 1.00 79.19 83 VAL A 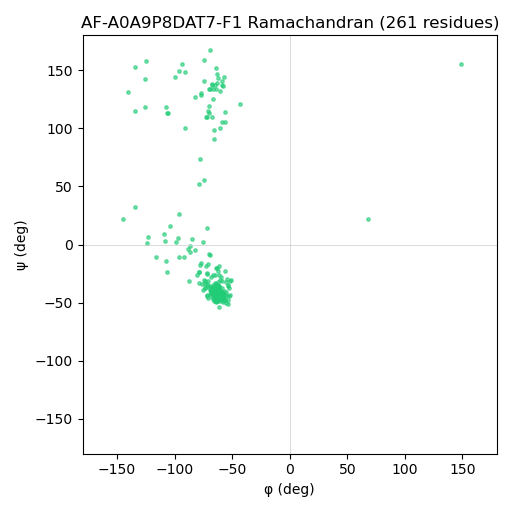C 1
ATOM 654 O O . VAL A 1 83 ? 21.638 5.620 -19.401 1.00 79.19 83 VAL A O 1
ATOM 657 N N . ASP A 1 84 ? 21.486 4.873 -21.525 1.00 63.44 84 ASP A N 1
ATOM 658 C CA . ASP A 1 84 ? 22.548 5.729 -22.058 1.00 63.44 84 ASP A CA 1
ATOM 659 C C . ASP A 1 84 ? 22.137 7.197 -21.897 1.00 63.44 84 ASP A C 1
ATOM 661 O O . ASP A 1 84 ? 21.339 7.744 -22.664 1.00 63.44 84 ASP A O 1
ATOM 665 N N . THR A 1 85 ? 22.672 7.839 -20.865 1.00 58.69 85 THR A N 1
ATOM 666 C CA . THR A 1 85 ? 22.517 9.269 -20.619 1.00 58.69 85 THR A CA 1
ATOM 667 C C . THR A 1 85 ? 23.901 9.884 -20.471 1.00 58.69 85 THR A C 1
ATOM 669 O O . THR A 1 85 ? 24.808 9.279 -19.914 1.00 58.69 85 THR A O 1
ATOM 672 N N . GLU A 1 86 ? 24.084 11.103 -20.981 1.00 55.53 86 GLU A N 1
ATOM 673 C CA . GLU A 1 86 ? 25.355 11.847 -20.895 1.00 55.53 86 GLU A CA 1
ATOM 674 C C . GLU A 1 86 ? 25.662 12.359 -19.465 1.00 55.53 86 GLU A C 1
ATOM 676 O O . GLU A 1 86 ? 26.494 13.246 -19.282 1.00 55.53 86 GLU A O 1
ATOM 681 N N . LEU A 1 87 ? 24.960 11.852 -18.447 1.00 54.12 87 LEU A N 1
ATOM 682 C CA . LEU A 1 87 ? 25.028 12.302 -17.059 1.00 54.12 87 LEU A CA 1
ATOM 683 C C . LEU A 1 87 ? 25.933 11.375 -16.234 1.00 54.12 87 LEU A C 1
ATOM 685 O O . LEU A 1 87 ? 25.968 10.167 -16.448 1.00 54.12 87 LEU A O 1
ATOM 689 N N . GLU A 1 88 ? 26.672 11.944 -15.276 1.00 50.12 88 GLU A N 1
ATOM 690 C CA . GLU A 1 88 ? 27.495 11.168 -14.342 1.00 50.12 88 GLU A CA 1
ATOM 691 C C . GLU A 1 88 ? 26.607 10.422 -13.327 1.00 50.12 88 GLU A C 1
ATOM 693 O O . GLU A 1 88 ? 26.016 11.039 -12.439 1.00 50.12 88 GLU A O 1
ATOM 698 N N . GLY A 1 89 ? 26.541 9.092 -13.445 1.00 60.09 89 GLY A N 1
ATOM 699 C CA . GLY A 1 89 ? 25.831 8.194 -12.528 1.00 60.09 89 GLY A CA 1
ATOM 700 C C . GLY A 1 89 ? 25.288 6.947 -13.236 1.00 60.09 89 GLY A C 1
ATOM 701 O O . GLY A 1 89 ? 25.062 6.971 -14.442 1.00 60.09 89 GLY A O 1
ATOM 702 N N . GLU A 1 90 ? 25.082 5.852 -12.497 1.00 65.56 90 GLU A N 1
ATOM 703 C CA . GLU A 1 90 ? 24.321 4.699 -13.002 1.00 65.56 90 GLU A CA 1
ATOM 704 C C . GLU A 1 90 ? 22.837 5.080 -13.042 1.00 65.56 90 GLU A C 1
ATOM 706 O O . GLU A 1 90 ? 22.205 5.272 -12.001 1.00 65.56 90 GLU A O 1
ATOM 711 N N . HIS A 1 91 ? 22.305 5.242 -14.251 1.00 79.81 91 HIS A N 1
ATOM 712 C CA . HIS A 1 91 ? 20.908 5.580 -14.486 1.00 79.81 91 HIS A CA 1
ATOM 713 C C . HIS A 1 91 ? 20.170 4.355 -15.001 1.00 79.81 91 HIS A C 1
ATOM 715 O O . HIS A 1 91 ? 20.404 3.892 -16.119 1.00 79.81 91 HIS A O 1
ATOM 721 N N . HIS A 1 92 ? 19.246 3.862 -14.188 1.00 88.25 92 HIS A N 1
ATOM 722 C CA . HIS A 1 92 ? 18.447 2.694 -14.512 1.00 88.25 92 HIS A CA 1
ATOM 723 C C . HIS A 1 92 ? 17.110 3.143 -15.096 1.00 88.25 92 HIS A C 1
ATOM 725 O O . HIS A 1 92 ? 16.549 4.175 -14.723 1.00 88.25 92 HIS A O 1
ATOM 731 N N . LEU A 1 93 ? 16.539 2.339 -15.990 1.00 89.69 93 LEU A N 1
ATOM 732 C CA . LEU A 1 93 ? 15.219 2.601 -16.566 1.00 89.69 93 LEU A CA 1
ATOM 733 C C . LEU A 1 93 ? 14.141 2.808 -15.481 1.00 89.69 93 LEU A C 1
ATOM 735 O O . LEU A 1 93 ? 13.227 3.623 -15.642 1.00 89.69 93 LEU A O 1
ATOM 739 N N . GLY A 1 94 ? 14.272 2.091 -14.365 1.00 88.31 94 GLY A N 1
ATOM 740 C CA . GLY A 1 94 ? 13.398 2.169 -13.203 1.00 88.31 94 GLY A CA 1
ATOM 741 C C . GLY A 1 94 ? 13.397 3.509 -12.475 1.00 88.31 94 GLY A C 1
ATOM 742 O O . GLY A 1 94 ? 12.401 3.815 -11.822 1.00 88.31 94 GLY A O 1
ATOM 743 N N . ASP A 1 95 ? 14.419 4.352 -12.644 1.00 87.19 95 ASP A N 1
ATOM 744 C CA . ASP A 1 95 ? 14.492 5.668 -11.989 1.00 87.19 95 ASP A CA 1
ATOM 745 C C . ASP A 1 95 ? 13.355 6.609 -12.428 1.00 87.19 95 ASP A C 1
ATOM 747 O O . ASP A 1 95 ? 13.007 7.565 -11.730 1.00 87.19 95 ASP A O 1
ATOM 751 N N . ILE A 1 96 ? 12.738 6.325 -13.580 1.00 87.69 96 ILE A N 1
ATOM 752 C CA . ILE A 1 96 ? 11.602 7.074 -14.129 1.00 87.69 96 ILE A CA 1
ATOM 753 C C . ILE A 1 96 ? 10.288 6.690 -13.429 1.00 87.69 96 ILE A C 1
ATOM 755 O O . ILE A 1 96 ? 9.339 7.476 -13.431 1.00 87.69 96 ILE A O 1
ATOM 759 N N . LEU A 1 97 ? 10.200 5.498 -12.824 1.00 89.19 97 LEU A N 1
ATOM 760 C CA . LEU A 1 97 ? 8.976 4.986 -12.209 1.00 89.19 97 LEU A CA 1
ATOM 761 C C . LEU A 1 97 ? 8.645 5.758 -10.919 1.00 89.19 97 LEU A C 1
ATOM 763 O O . LEU A 1 97 ? 9.347 5.623 -9.914 1.00 89.19 97 LEU A O 1
ATOM 767 N N . PRO A 1 98 ? 7.529 6.511 -10.861 1.00 85.62 98 PRO A N 1
ATOM 768 C CA . PRO A 1 98 ? 7.137 7.175 -9.626 1.00 85.62 98 PRO A CA 1
ATOM 769 C C . PRO A 1 98 ? 6.698 6.146 -8.578 1.00 85.62 98 PRO A C 1
ATOM 771 O O . PRO A 1 98 ? 5.852 5.298 -8.864 1.00 85.62 98 PRO A O 1
ATOM 774 N N . ARG A 1 99 ? 7.180 6.271 -7.333 1.00 85.06 99 ARG A N 1
ATOM 775 C CA . ARG A 1 99 ? 6.825 5.352 -6.228 1.00 85.06 99 ARG A CA 1
ATOM 776 C C . ARG A 1 99 ? 5.317 5.171 -6.043 1.00 85.06 99 ARG A C 1
ATOM 778 O O . ARG A 1 99 ? 4.815 4.059 -5.946 1.00 85.06 99 ARG A O 1
ATOM 785 N N . ASN A 1 100 ? 4.558 6.264 -6.110 1.00 78.81 100 ASN A N 1
ATOM 786 C CA . ASN A 1 100 ? 3.098 6.238 -5.978 1.00 78.81 100 ASN A CA 1
ATOM 787 C C . ASN A 1 100 ? 2.359 5.576 -7.160 1.00 78.81 100 ASN A C 1
ATOM 789 O O . ASN A 1 100 ? 1.145 5.390 -7.084 1.00 78.81 100 ASN A O 1
ATOM 793 N N . ALA A 1 101 ? 3.056 5.264 -8.255 1.00 87.06 101 ALA A N 1
ATOM 794 C CA . ALA A 1 101 ? 2.507 4.581 -9.420 1.00 87.06 101 ALA A CA 1
ATOM 795 C C . ALA A 1 101 ? 2.813 3.073 -9.430 1.00 87.06 101 ALA A C 1
ATOM 797 O O . ALA A 1 101 ? 2.400 2.403 -10.372 1.00 87.06 101 ALA A O 1
ATOM 798 N N . LEU A 1 102 ? 3.480 2.524 -8.403 1.00 90.88 102 LEU A N 1
ATOM 799 C CA . LEU A 1 102 ? 3.891 1.115 -8.359 1.00 90.88 102 LEU A CA 1
ATOM 800 C C . LEU A 1 102 ? 2.729 0.136 -8.589 1.00 90.88 102 LEU A C 1
ATOM 802 O O . LEU A 1 102 ? 2.839 -0.764 -9.414 1.00 90.88 102 LEU A O 1
ATOM 806 N N . LEU A 1 103 ? 1.594 0.326 -7.908 1.00 90.06 103 LEU A N 1
ATOM 807 C CA . LEU A 1 103 ? 0.435 -0.564 -8.068 1.00 90.06 103 LEU A CA 1
ATOM 808 C C . LEU A 1 103 ? -0.127 -0.523 -9.493 1.00 90.06 103 LEU A C 1
ATOM 810 O O . LEU A 1 103 ? -0.453 -1.564 -10.054 1.00 90.06 103 LEU A O 1
ATOM 814 N N . PHE A 1 104 ? -0.211 0.674 -10.080 1.00 91.19 104 PHE A N 1
ATOM 815 C CA . PHE A 1 104 ? -0.654 0.859 -11.462 1.00 91.19 104 PHE A CA 1
ATOM 816 C C . PHE A 1 104 ? 0.328 0.223 -12.454 1.00 91.19 104 PHE A C 1
ATOM 818 O O . PHE A 1 104 ? -0.092 -0.408 -13.421 1.00 91.19 104 PHE A O 1
ATOM 825 N N . PHE A 1 105 ? 1.628 0.365 -12.197 1.00 95.44 105 PHE A N 1
ATOM 826 C CA . PHE A 1 105 ? 2.687 -0.238 -12.995 1.00 95.44 105 PHE A CA 1
ATOM 827 C C . PHE A 1 105 ? 2.590 -1.767 -12.991 1.00 95.44 105 PHE A C 1
ATOM 829 O O . PHE A 1 105 ? 2.481 -2.360 -14.058 1.00 95.44 105 PHE A O 1
ATOM 836 N N . LEU A 1 106 ? 2.548 -2.396 -11.811 1.00 95.44 106 LEU A N 1
ATOM 837 C CA . LEU A 1 106 ? 2.464 -3.856 -11.686 1.00 95.44 106 LEU A CA 1
ATOM 838 C C . LEU A 1 106 ? 1.175 -4.418 -12.294 1.00 95.44 106 LEU A C 1
ATOM 840 O O . LEU A 1 106 ? 1.215 -5.461 -12.940 1.00 95.44 106 LEU A O 1
ATOM 844 N N . GLU A 1 107 ? 0.048 -3.720 -12.130 1.00 93.94 107 GLU A N 1
ATOM 845 C CA . GLU A 1 107 ? -1.218 -4.098 -12.770 1.00 93.94 107 GLU A CA 1
ATOM 846 C C . GLU A 1 107 ? -1.109 -4.029 -14.299 1.00 93.94 107 GLU A C 1
ATOM 848 O O . GLU A 1 107 ? -1.468 -4.981 -14.983 1.00 93.94 107 GLU A O 1
ATOM 853 N N . SER A 1 108 ? -0.522 -2.954 -14.834 1.00 94.31 108 SER A N 1
ATOM 854 C CA . SER A 1 108 ? -0.310 -2.802 -16.279 1.00 94.31 108 SER A CA 1
ATOM 855 C C . SER A 1 108 ? 0.649 -3.857 -16.836 1.00 94.31 108 SER A C 1
ATOM 857 O O . SER A 1 108 ? 0.427 -4.376 -17.927 1.00 94.31 108 SER A O 1
ATOM 859 N N . CYS A 1 109 ? 1.708 -4.197 -16.094 1.00 94.69 109 CYS A N 1
ATOM 860 C CA . CYS A 1 109 ? 2.622 -5.272 -16.464 1.00 94.69 109 CYS A CA 1
ATOM 861 C C . CYS A 1 109 ? 1.889 -6.612 -16.524 1.00 94.69 109 CYS A C 1
ATOM 863 O O . CYS A 1 109 ? 2.059 -7.340 -17.494 1.00 94.69 109 CYS A O 1
ATOM 865 N N . LEU A 1 110 ? 1.057 -6.922 -15.527 1.00 92.50 110 LEU A N 1
ATOM 866 C CA . LEU A 1 110 ? 0.289 -8.166 -15.490 1.00 92.50 110 LEU A CA 1
ATOM 867 C C . LEU A 1 110 ? -0.706 -8.274 -16.658 1.00 92.50 110 LEU A C 1
ATOM 869 O O . LEU A 1 110 ? -0.902 -9.359 -17.197 1.00 92.50 110 LEU A O 1
ATOM 873 N N . ASP A 1 111 ? -1.310 -7.153 -17.061 1.00 91.69 111 ASP A N 1
ATOM 874 C CA . ASP A 1 111 ? -2.268 -7.108 -18.170 1.00 91.69 111 ASP A CA 1
ATOM 875 C C . ASP A 1 111 ? -1.596 -7.228 -19.554 1.00 91.69 111 ASP A C 1
ATOM 877 O O . ASP A 1 111 ? -2.209 -7.738 -20.496 1.00 91.69 111 ASP A O 1
ATOM 881 N N . LEU A 1 112 ? -0.356 -6.743 -19.705 1.00 91.25 112 LEU A N 1
ATOM 882 C CA . LEU A 1 112 ? 0.316 -6.606 -21.007 1.00 91.25 112 LEU A CA 1
ATOM 883 C C . LEU A 1 112 ? 1.425 -7.632 -21.263 1.00 91.25 112 LEU A C 1
ATOM 885 O O . LEU A 1 112 ? 1.746 -7.896 -22.423 1.00 91.25 112 LEU A O 1
ATOM 889 N N . ILE A 1 113 ? 2.023 -8.200 -20.215 1.00 92.75 113 ILE A N 1
ATOM 890 C CA . ILE A 1 113 ? 3.184 -9.086 -20.319 1.00 92.75 113 ILE A CA 1
ATOM 891 C C . ILE A 1 113 ? 2.735 -10.529 -20.053 1.00 92.75 113 ILE A C 1
ATOM 893 O O . ILE A 1 113 ? 2.369 -10.857 -18.923 1.00 92.75 113 ILE A O 1
ATOM 897 N N . PRO A 1 114 ? 2.784 -11.419 -21.061 1.00 88.44 114 PRO A N 1
ATOM 898 C CA . PRO A 1 114 ? 2.560 -12.845 -20.850 1.00 88.44 114 PRO A CA 1
ATOM 899 C C . PRO A 1 114 ? 3.541 -13.421 -19.823 1.00 88.44 114 PRO A C 1
ATOM 901 O O . PRO A 1 114 ? 4.711 -13.045 -19.793 1.00 88.44 114 PRO A O 1
ATOM 904 N N . THR A 1 115 ? 3.087 -14.367 -19.002 1.00 79.88 115 THR A N 1
ATOM 905 C CA . THR A 1 115 ? 3.892 -14.951 -17.914 1.00 79.88 115 THR A CA 1
ATOM 906 C C . THR A 1 115 ? 5.159 -15.664 -18.408 1.00 79.88 115 THR A C 1
ATOM 908 O O . THR A 1 115 ? 6.140 -15.742 -17.681 1.00 79.88 115 THR A O 1
ATOM 911 N N . ASP A 1 116 ? 5.157 -16.154 -19.648 1.00 83.75 116 ASP A N 1
ATOM 912 C CA . ASP A 1 116 ? 6.261 -16.847 -20.323 1.00 83.75 116 ASP A CA 1
ATOM 913 C C . ASP A 1 116 ? 6.993 -15.966 -21.354 1.00 83.75 116 ASP A C 1
ATOM 915 O O . ASP A 1 116 ? 7.715 -16.466 -22.222 1.00 83.75 116 ASP A O 1
ATOM 919 N N . ALA A 1 117 ? 6.800 -14.646 -21.292 1.00 87.12 117 ALA A N 1
ATOM 920 C CA . ALA A 1 117 ? 7.412 -13.715 -22.227 1.00 87.12 117 ALA A CA 1
ATOM 921 C C . ALA A 1 117 ? 8.948 -13.726 -22.141 1.00 87.12 117 ALA A C 1
ATOM 923 O O . ALA A 1 117 ? 9.541 -13.717 -21.063 1.00 87.12 117 ALA A O 1
ATOM 924 N N . HIS A 1 118 ? 9.601 -1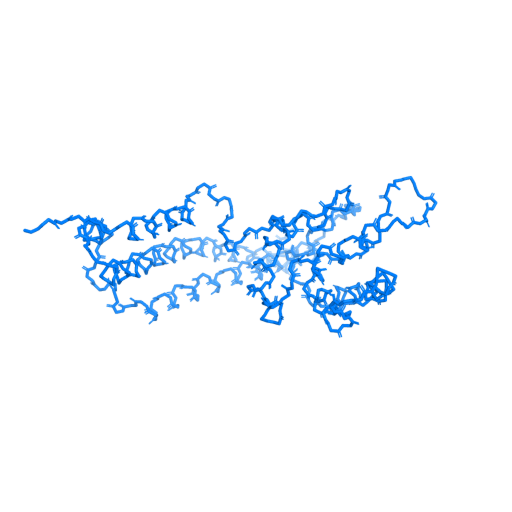3.673 -23.305 1.00 91.31 118 HIS A N 1
ATOM 925 C CA . HIS A 1 118 ? 11.052 -13.501 -23.397 1.00 91.31 118 HIS A CA 1
ATOM 926 C C . HIS A 1 118 ? 11.486 -12.133 -22.841 1.00 91.31 118 HIS A C 1
ATOM 928 O O . HIS A 1 118 ? 10.735 -11.160 -22.950 1.00 91.31 118 HIS A O 1
ATOM 934 N N . GLU A 1 119 ? 12.715 -12.029 -22.326 1.00 89.06 119 GLU A N 1
ATOM 935 C CA . GLU A 1 119 ? 13.236 -10.815 -21.671 1.00 89.06 119 GLU A CA 1
ATOM 936 C C . GLU A 1 119 ? 13.092 -9.551 -22.540 1.00 89.06 119 GLU A C 1
ATOM 938 O O . GLU A 1 119 ? 12.719 -8.491 -22.040 1.00 89.06 119 GLU A O 1
ATOM 943 N N . ASP A 1 120 ? 13.281 -9.666 -23.857 1.00 90.12 120 ASP A N 1
ATOM 944 C CA . ASP A 1 120 ? 13.136 -8.540 -24.793 1.00 90.12 120 ASP A CA 1
ATOM 945 C C . ASP A 1 120 ? 11.699 -8.004 -24.864 1.00 90.12 120 ASP A C 1
ATOM 947 O O . ASP A 1 120 ? 11.473 -6.802 -25.030 1.00 90.12 120 ASP A O 1
ATOM 951 N N . VAL A 1 121 ? 10.711 -8.898 -24.749 1.00 92.81 121 VAL A N 1
ATOM 952 C CA . VAL A 1 121 ? 9.291 -8.533 -24.733 1.00 92.81 121 VAL A CA 1
ATOM 953 C C . VAL A 1 121 ? 8.969 -7.832 -23.422 1.00 92.81 121 VAL A C 1
ATOM 955 O O . VAL A 1 121 ? 8.369 -6.760 -23.455 1.00 92.81 121 VAL A O 1
ATOM 958 N N . VAL A 1 122 ? 9.433 -8.376 -22.293 1.00 94.31 122 VAL A N 1
ATOM 959 C CA . VAL A 1 122 ? 9.278 -7.746 -20.973 1.00 94.31 122 VAL A CA 1
ATOM 960 C C . VAL A 1 122 ? 9.859 -6.333 -20.995 1.00 94.31 122 VAL A C 1
ATOM 962 O O . VAL A 1 122 ? 9.167 -5.379 -20.645 1.00 94.31 122 VAL A O 1
ATOM 965 N N . LEU A 1 123 ? 11.093 -6.170 -21.479 1.00 94.56 123 LEU A N 1
ATOM 966 C CA . LEU A 1 123 ? 11.756 -4.870 -21.553 1.00 94.56 123 LEU A CA 1
ATOM 967 C C . LEU A 1 123 ? 10.992 -3.872 -22.433 1.00 94.56 123 LEU A C 1
ATOM 969 O O . LEU A 1 123 ? 10.856 -2.702 -22.067 1.00 94.56 123 LEU A O 1
ATOM 973 N N . ARG A 1 124 ? 10.480 -4.315 -23.587 1.00 93.94 124 ARG A N 1
ATOM 974 C CA . ARG A 1 124 ? 9.683 -3.468 -24.483 1.00 93.94 124 ARG A CA 1
ATOM 975 C C . ARG A 1 124 ? 8.410 -2.971 -23.801 1.00 93.94 124 ARG A C 1
ATOM 977 O O . ARG A 1 124 ? 8.129 -1.775 -23.864 1.00 93.94 124 ARG A O 1
ATOM 984 N N . GLU A 1 125 ? 7.660 -3.864 -23.162 1.00 95.62 125 GLU A N 1
ATOM 985 C CA . GLU A 1 125 ? 6.411 -3.493 -22.492 1.00 95.62 125 GLU A CA 1
ATOM 986 C C . GLU A 1 125 ? 6.673 -2.611 -21.265 1.00 95.62 125 GLU A C 1
ATOM 988 O O . GLU A 1 125 ? 6.006 -1.595 -21.093 1.00 95.62 125 GLU A O 1
ATOM 993 N N . VAL A 1 126 ? 7.707 -2.903 -20.467 1.00 95.25 126 VAL A N 1
ATOM 994 C CA . VAL A 1 126 ? 8.121 -2.042 -19.346 1.00 95.25 126 VAL A CA 1
ATOM 995 C C . VAL A 1 126 ? 8.423 -0.621 -19.831 1.00 95.25 126 VAL A C 1
ATOM 997 O O . VAL A 1 126 ? 7.878 0.341 -19.287 1.00 95.25 126 VAL A O 1
ATOM 1000 N N . LYS A 1 127 ? 9.208 -0.468 -20.909 1.00 94.12 127 LYS A N 1
ATOM 1001 C CA . LYS A 1 127 ? 9.477 0.846 -21.525 1.00 94.12 127 LYS A CA 1
ATOM 1002 C C . LYS A 1 127 ? 8.199 1.547 -21.991 1.00 94.12 127 LYS A C 1
ATOM 1004 O O . LYS A 1 127 ? 8.102 2.766 -21.872 1.00 94.12 127 LYS A O 1
ATOM 1009 N N . ALA A 1 128 ? 7.226 0.800 -22.511 1.00 93.44 128 ALA A N 1
ATOM 1010 C CA . ALA A 1 128 ? 5.956 1.353 -22.969 1.00 93.44 128 ALA A CA 1
ATOM 1011 C C . ALA A 1 128 ? 5.050 1.808 -21.811 1.00 93.44 128 ALA A C 1
ATOM 1013 O O . ALA A 1 128 ? 4.349 2.807 -21.958 1.00 93.44 128 ALA A O 1
ATOM 1014 N N . ILE A 1 129 ? 5.078 1.117 -20.666 1.00 95.94 129 ILE A N 1
ATOM 1015 C CA . ILE A 1 129 ? 4.230 1.401 -19.497 1.00 95.94 129 ILE A CA 1
ATOM 1016 C C . ILE A 1 129 ? 4.718 2.637 -18.721 1.00 95.94 129 ILE A C 1
ATOM 1018 O O . ILE A 1 129 ? 3.898 3.444 -18.277 1.00 95.94 129 ILE A O 1
ATOM 1022 N N . LEU A 1 130 ? 6.034 2.828 -18.574 1.00 93.56 130 LEU A N 1
ATOM 1023 C CA . LEU A 1 130 ? 6.613 3.881 -17.720 1.00 93.56 130 LEU A CA 1
ATOM 1024 C C . LEU A 1 130 ? 6.082 5.308 -17.988 1.00 93.56 130 LEU A C 1
ATOM 1026 O O . LEU A 1 130 ? 5.709 5.983 -17.022 1.00 93.56 130 LEU A O 1
ATOM 1030 N N . PRO A 1 131 ? 5.934 5.780 -19.244 1.00 91.31 131 PRO A N 1
ATOM 1031 C CA . PRO A 1 131 ? 5.332 7.088 -19.517 1.00 91.31 131 PRO A CA 1
ATOM 1032 C C . PRO A 1 131 ? 3.884 7.218 -19.018 1.00 91.31 131 PRO A C 1
ATOM 1034 O O . PRO A 1 131 ? 3.438 8.308 -18.648 1.00 91.31 131 PRO A O 1
ATOM 1037 N N . PHE A 1 132 ? 3.121 6.121 -18.991 1.00 90.81 132 PHE A N 1
ATOM 1038 C CA . PHE A 1 132 ? 1.770 6.122 -18.431 1.00 90.81 132 PHE A CA 1
ATOM 1039 C C . PHE A 1 132 ? 1.793 6.196 -16.907 1.00 90.81 132 PHE A C 1
ATOM 1041 O O . PHE A 1 132 ? 0.939 6.871 -16.340 1.00 90.81 132 PHE A O 1
ATOM 1048 N N . CYS A 1 133 ? 2.779 5.588 -16.243 1.00 90.00 133 CYS A N 1
ATOM 1049 C CA . CYS A 1 133 ? 2.975 5.718 -14.797 1.00 90.00 133 CYS A CA 1
ATOM 1050 C C . CYS A 1 133 ? 3.292 7.161 -14.390 1.00 90.00 133 CYS A C 1
ATOM 1052 O O . CYS A 1 133 ? 2.752 7.656 -13.400 1.00 90.00 133 CYS A O 1
ATOM 1054 N N . GLU A 1 134 ? 4.109 7.863 -15.177 1.00 85.69 134 GLU A N 1
ATOM 1055 C CA . GLU A 1 134 ? 4.381 9.287 -14.972 1.00 85.69 134 GLU A CA 1
ATOM 1056 C C . GLU A 1 134 ? 3.102 10.126 -15.130 1.00 85.69 134 GLU A C 1
ATOM 1058 O O . GLU A 1 134 ? 2.741 10.907 -14.244 1.00 85.69 134 GLU A O 1
ATOM 1063 N N . ARG A 1 135 ? 2.348 9.911 -16.217 1.00 84.50 135 ARG A N 1
ATOM 1064 C CA . ARG A 1 135 ? 1.053 10.580 -16.431 1.00 84.50 135 ARG A CA 1
ATOM 1065 C C . ARG A 1 135 ? 0.061 10.272 -15.316 1.00 84.50 135 ARG A C 1
ATOM 1067 O O . ARG A 1 135 ? -0.597 11.191 -14.833 1.00 84.50 135 ARG A O 1
ATOM 1074 N N . TYR A 1 136 ? -0.036 9.017 -14.893 1.00 82.69 136 TYR A N 1
ATOM 1075 C CA . TYR A 1 136 ? -0.867 8.602 -13.770 1.00 82.69 136 TYR A CA 1
ATOM 1076 C C . TYR A 1 136 ? -0.461 9.354 -12.500 1.00 82.69 136 TYR A C 1
ATOM 1078 O O . TYR A 1 136 ? -1.302 9.982 -11.865 1.00 82.69 136 TYR A O 1
ATOM 1086 N N . SER A 1 137 ? 0.831 9.392 -12.172 1.00 81.94 137 SER A N 1
ATOM 1087 C CA . SER A 1 137 ? 1.333 10.074 -10.976 1.00 81.94 137 SER A CA 1
ATOM 1088 C C . SER A 1 137 ? 1.067 11.586 -10.970 1.00 81.94 137 SER A C 1
ATOM 1090 O O . SER A 1 137 ? 0.865 12.164 -9.897 1.00 81.94 137 SER A O 1
ATOM 1092 N N . ASN A 1 138 ? 1.058 12.218 -12.147 1.00 77.88 138 ASN A N 1
ATOM 1093 C CA . ASN A 1 138 ? 0.799 13.650 -12.313 1.00 77.88 138 ASN A CA 1
ATOM 1094 C C . ASN A 1 138 ? -0.694 14.012 -12.280 1.00 77.88 138 ASN A C 1
ATOM 1096 O O . ASN A 1 138 ? -1.033 15.139 -11.930 1.00 77.88 138 ASN A O 1
ATOM 1100 N N . ASN A 1 139 ? -1.581 13.081 -12.643 1.00 71.44 139 ASN A N 1
ATOM 1101 C CA . ASN A 1 139 ? -3.025 13.330 -12.742 1.00 71.44 139 ASN A CA 1
ATOM 1102 C C . ASN A 1 139 ? -3.841 12.669 -11.622 1.00 71.44 139 ASN A C 1
ATOM 1104 O O . ASN A 1 139 ? -5.007 13.011 -11.431 1.00 71.44 139 ASN A O 1
ATOM 1108 N N . CYS A 1 140 ? -3.255 11.735 -10.871 1.00 65.12 140 CYS A N 1
ATOM 1109 C CA . CYS A 1 140 ? -3.906 11.138 -9.716 1.00 65.12 140 CYS A CA 1
ATOM 1110 C C . CYS A 1 140 ? -3.855 12.131 -8.537 1.00 65.12 140 CYS A C 1
ATOM 1112 O O . CYS A 1 140 ? -2.775 12.660 -8.248 1.00 65.12 140 CYS A O 1
ATOM 1114 N N . PRO A 1 141 ? -4.983 12.416 -7.853 1.00 52.84 141 PRO A N 1
ATOM 1115 C CA . PRO A 1 141 ? -5.007 13.342 -6.728 1.00 52.84 141 PRO A CA 1
ATOM 1116 C C . PRO A 1 141 ? -4.045 12.858 -5.640 1.00 52.84 141 PRO A C 1
ATOM 1118 O O . PRO A 1 141 ? -4.318 11.885 -4.937 1.00 52.84 141 PRO A O 1
ATOM 1121 N N . ARG A 1 142 ? -2.894 13.522 -5.503 1.00 52.84 142 ARG A N 1
ATOM 1122 C CA . ARG A 1 142 ? -1.957 13.221 -4.420 1.00 52.84 142 ARG A CA 1
ATOM 1123 C C . ARG A 1 142 ? -2.577 13.693 -3.117 1.00 52.84 142 ARG A C 1
ATOM 1125 O O . ARG A 1 142 ? -3.063 14.823 -3.033 1.00 52.84 142 ARG A O 1
ATOM 1132 N N . ASN A 1 143 ? -2.521 12.856 -2.084 1.00 43.78 143 ASN A N 1
ATOM 1133 C CA . ASN A 1 143 ? -2.745 13.386 -0.750 1.00 43.78 143 ASN A CA 1
ATOM 1134 C C . ASN A 1 143 ? -1.612 14.404 -0.445 1.00 43.78 143 ASN A C 1
ATOM 1136 O O . ASN A 1 143 ? -0.484 14.236 -0.921 1.00 43.78 143 ASN A O 1
ATOM 1140 N N . PRO A 1 144 ? -1.870 15.479 0.316 1.00 42.62 144 PRO A N 1
ATOM 1141 C CA . PRO A 1 144 ? -0.849 16.486 0.632 1.00 42.62 144 PRO A CA 1
ATOM 1142 C C . PRO A 1 144 ? 0.418 15.910 1.297 1.00 42.62 144 PRO A C 1
ATOM 1144 O O . PRO A 1 144 ? 1.493 16.492 1.191 1.00 42.62 144 PRO A O 1
ATOM 1147 N N . LEU A 1 145 ? 0.316 14.736 1.932 1.00 38.09 145 LEU A N 1
ATOM 1148 C CA . LEU A 1 145 ? 1.431 14.037 2.578 1.00 38.09 145 LEU A CA 1
ATOM 1149 C C . LEU A 1 145 ? 2.437 13.447 1.571 1.00 38.09 145 LEU A C 1
ATOM 1151 O O . LEU A 1 145 ? 3.629 13.408 1.856 1.00 38.09 145 LEU A O 1
ATOM 1155 N N . GLN A 1 146 ? 1.993 13.036 0.380 1.00 39.34 146 GLN A N 1
ATOM 1156 C CA . GLN A 1 146 ? 2.852 12.499 -0.685 1.00 39.34 146 GLN A CA 1
ATOM 1157 C C . GLN A 1 146 ? 3.593 13.593 -1.467 1.00 39.34 146 GLN A C 1
ATOM 1159 O O . GLN A 1 146 ? 4.645 13.329 -2.046 1.00 39.34 146 GLN A O 1
ATOM 1164 N N . GLN A 1 147 ? 3.084 14.829 -1.486 1.00 42.56 147 GLN A N 1
ATOM 1165 C CA . GLN A 1 147 ? 3.784 15.961 -2.110 1.00 42.56 147 GLN A CA 1
ATOM 1166 C C . GLN A 1 147 ? 5.006 16.422 -1.300 1.00 42.56 147 GLN A C 1
ATOM 1168 O O . GLN A 1 147 ? 5.954 16.942 -1.885 1.00 42.56 147 GLN A O 1
ATOM 1173 N N . ALA A 1 148 ? 5.028 16.172 0.013 1.00 41.41 148 ALA A N 1
ATOM 1174 C CA . ALA A 1 148 ? 6.098 16.606 0.913 1.00 41.41 148 ALA A CA 1
ATOM 1175 C C . ALA A 1 148 ? 7.447 15.875 0.720 1.00 41.41 148 ALA A C 1
ATOM 1177 O O . ALA A 1 148 ? 8.441 16.280 1.311 1.00 41.41 148 ALA A O 1
ATOM 1178 N N . ILE A 1 149 ? 7.508 14.815 -0.098 1.00 39.38 149 ILE A N 1
ATOM 1179 C CA . ILE A 1 149 ? 8.723 13.994 -0.290 1.00 39.38 149 ILE A CA 1
ATOM 1180 C C . ILE A 1 149 ? 9.592 14.497 -1.464 1.00 39.38 149 ILE A C 1
ATOM 1182 O O . ILE A 1 149 ? 10.756 14.119 -1.583 1.00 39.38 149 ILE A O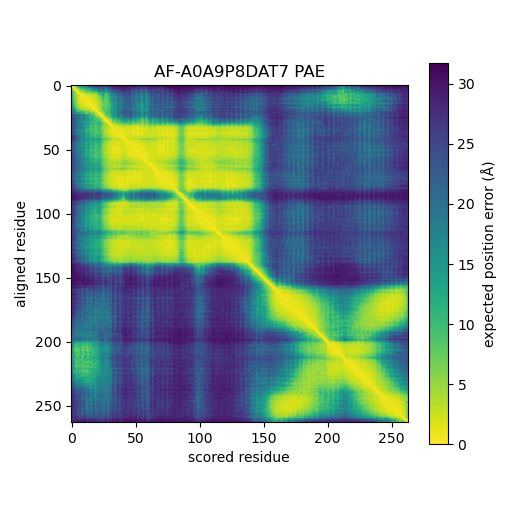 1
ATOM 1186 N N . ASN A 1 150 ? 9.096 15.425 -2.294 1.00 36.97 150 ASN A N 1
ATOM 1187 C CA . ASN A 1 150 ? 9.913 16.083 -3.321 1.00 36.97 150 ASN A CA 1
ATOM 1188 C C . ASN A 1 150 ? 10.794 17.183 -2.694 1.00 36.97 150 ASN A C 1
ATOM 1190 O O . ASN A 1 150 ? 10.556 18.377 -2.862 1.00 36.97 150 ASN A O 1
ATOM 1194 N N . ASN A 1 151 ? 11.838 16.771 -1.972 1.00 39.75 151 ASN A N 1
ATOM 1195 C CA . ASN A 1 151 ? 12.844 17.638 -1.353 1.00 39.75 151 ASN A CA 1
ATOM 1196 C C . ASN A 1 151 ? 13.826 18.227 -2.384 1.00 39.75 151 ASN A C 1
ATOM 1198 O O . ASN A 1 151 ? 15.041 18.081 -2.250 1.00 39.75 151 ASN A O 1
ATOM 1202 N N . ARG A 1 152 ? 13.339 18.911 -3.425 1.00 41.06 152 ARG A N 1
ATOM 1203 C CA . ARG A 1 152 ? 14.197 19.883 -4.115 1.00 41.06 152 ARG A CA 1
ATOM 1204 C C . ARG A 1 152 ? 14.153 21.176 -3.300 1.00 41.06 152 ARG A C 1
ATOM 1206 O O . ARG A 1 152 ? 13.051 21.649 -3.030 1.00 41.06 152 ARG A O 1
ATOM 1213 N N . PRO A 1 153 ? 15.298 21.753 -2.894 1.00 42.25 153 PRO A N 1
ATOM 1214 C CA . PRO A 1 153 ? 15.318 23.020 -2.178 1.00 42.25 153 PRO A CA 1
ATOM 1215 C C . PRO A 1 153 ? 14.816 24.125 -3.112 1.00 42.25 153 PRO A C 1
ATOM 1217 O O . PRO A 1 153 ? 15.567 24.717 -3.882 1.00 42.25 153 PRO A O 1
ATOM 1220 N N . THR A 1 154 ? 13.512 24.381 -3.089 1.00 51.75 154 THR A N 1
ATOM 1221 C CA . THR A 1 154 ? 12.939 25.572 -3.702 1.00 51.75 154 THR A CA 1
ATOM 1222 C C . THR A 1 154 ? 13.413 26.788 -2.925 1.00 51.75 154 THR A C 1
ATOM 1224 O O . THR A 1 154 ? 13.398 26.789 -1.694 1.00 51.75 154 THR A O 1
ATOM 1227 N N . VAL A 1 155 ? 13.848 27.813 -3.661 1.00 53.84 155 VAL A N 1
ATOM 1228 C CA . VAL A 1 155 ? 14.261 29.118 -3.134 1.00 53.84 155 VAL A CA 1
ATOM 1229 C C . VAL A 1 155 ? 13.258 29.565 -2.072 1.00 53.84 155 VAL A C 1
ATOM 1231 O O . VAL A 1 155 ? 12.065 29.659 -2.362 1.00 53.84 155 VAL A O 1
ATOM 1234 N N . SER A 1 156 ? 13.742 29.787 -0.846 1.00 53.09 156 SER A N 1
ATOM 1235 C CA . SER A 1 156 ? 12.914 30.190 0.292 1.00 53.09 156 SER A CA 1
ATOM 1236 C C . SER A 1 156 ? 12.154 31.464 -0.070 1.00 53.09 156 SER A C 1
ATOM 1238 O O . SER A 1 156 ? 12.745 32.538 -0.190 1.00 53.09 156 SER A O 1
ATOM 1240 N N . GLN A 1 157 ? 10.853 31.335 -0.328 1.00 59.28 157 GLN A N 1
ATOM 1241 C CA . GLN A 1 157 ? 10.002 32.493 -0.548 1.00 59.28 157 GLN A CA 1
ATOM 1242 C C . GLN A 1 157 ? 9.750 33.175 0.802 1.00 59.28 157 GLN A C 1
ATOM 1244 O O . GLN A 1 157 ? 9.547 32.484 1.804 1.00 59.28 157 GLN A O 1
ATOM 1249 N N . PRO A 1 158 ? 9.740 34.517 0.857 1.00 68.12 158 PRO A N 1
ATOM 1250 C CA . PRO A 1 158 ? 9.367 35.224 2.072 1.00 68.12 158 PRO A CA 1
ATOM 1251 C C . PRO A 1 158 ? 7.943 34.837 2.485 1.00 68.12 158 PRO A C 1
ATOM 1253 O O . PRO A 1 158 ? 7.040 34.732 1.651 1.00 68.12 158 PRO A O 1
ATOM 1256 N N . VAL A 1 159 ? 7.743 34.620 3.784 1.00 68.38 159 VAL A N 1
ATOM 1257 C CA . VAL A 1 159 ? 6.428 34.292 4.341 1.00 68.38 159 VAL A CA 1
ATOM 1258 C C . VAL A 1 159 ? 5.522 35.514 4.193 1.00 68.38 159 VAL A C 1
ATOM 1260 O O . VAL A 1 159 ? 5.722 36.528 4.856 1.00 68.38 159 VAL A O 1
ATOM 1263 N N . THR A 1 160 ? 4.530 35.423 3.310 1.00 76.94 160 THR A N 1
ATOM 1264 C CA . THR A 1 160 ? 3.456 36.416 3.192 1.00 76.94 160 THR A CA 1
ATOM 1265 C C . THR A 1 160 ? 2.256 35.990 4.043 1.00 76.94 160 THR A C 1
ATOM 1267 O O . THR A 1 160 ? 2.065 34.787 4.258 1.00 76.94 160 THR A O 1
ATOM 1270 N N . PRO A 1 161 ? 1.390 36.925 4.483 1.00 71.88 161 PRO A N 1
ATOM 1271 C CA . PRO A 1 161 ? 0.156 36.579 5.194 1.00 71.88 161 PRO A CA 1
ATOM 1272 C C . PRO A 1 161 ? -0.717 35.578 4.423 1.00 71.88 161 PRO A C 1
ATOM 1274 O O . PRO A 1 161 ? -1.300 34.674 5.013 1.00 71.88 161 PRO A O 1
ATOM 1277 N N . GLN A 1 162 ? -0.740 35.681 3.091 1.00 69.12 162 GLN A N 1
ATOM 1278 C CA . GLN A 1 162 ? -1.510 34.801 2.213 1.00 69.12 162 GLN A CA 1
ATOM 1279 C C . GLN A 1 162 ? -0.925 33.381 2.122 1.00 69.12 162 GLN A C 1
ATOM 1281 O O . GLN A 1 162 ? -1.667 32.399 2.221 1.00 69.12 162 GLN A O 1
ATOM 1286 N N . ASN A 1 163 ? 0.401 33.245 1.995 1.00 68.75 163 ASN A N 1
ATOM 1287 C CA . ASN A 1 163 ? 1.061 31.934 1.983 1.00 68.75 163 ASN A CA 1
ATOM 1288 C C . ASN A 1 163 ? 0.985 31.262 3.363 1.00 68.75 163 ASN A C 1
ATOM 1290 O O . ASN A 1 163 ? 0.790 30.048 3.464 1.00 68.75 163 ASN A O 1
ATOM 1294 N N . PHE A 1 164 ? 1.074 32.054 4.434 1.00 74.75 164 PHE A N 1
ATOM 1295 C CA . PHE A 1 164 ? 0.904 31.575 5.800 1.00 74.75 164 PHE A CA 1
ATOM 1296 C C . PHE A 1 164 ? -0.533 31.104 6.064 1.00 74.75 164 PHE A C 1
ATOM 1298 O O . PHE A 1 164 ? -0.723 29.982 6.529 1.00 74.75 164 PHE A O 1
ATOM 1305 N N . ALA A 1 165 ? -1.547 31.880 5.665 1.00 69.12 165 ALA A N 1
ATOM 1306 C CA . ALA A 1 165 ? -2.952 31.473 5.751 1.00 69.12 165 ALA A CA 1
ATOM 1307 C C . ALA A 1 165 ? -3.234 30.180 4.966 1.00 69.12 165 ALA A C 1
ATOM 1309 O O . ALA A 1 165 ? -3.891 29.274 5.473 1.00 69.12 165 ALA A O 1
ATOM 1310 N N . THR A 1 166 ? -2.670 30.041 3.763 1.00 71.88 166 THR A N 1
ATOM 1311 C CA . THR A 1 166 ? -2.799 28.818 2.947 1.00 71.88 166 THR A CA 1
ATOM 1312 C C . THR A 1 166 ? -2.173 27.600 3.635 1.00 71.88 166 THR A C 1
ATOM 1314 O O . THR A 1 166 ? -2.751 26.508 3.643 1.00 71.88 166 THR A O 1
ATOM 1317 N N . THR A 1 167 ? -1.017 27.787 4.274 1.00 70.12 167 THR A N 1
ATOM 1318 C CA . THR A 1 167 ? -0.341 26.742 5.058 1.00 70.12 167 THR A CA 1
ATOM 1319 C C . THR A 1 167 ? -1.179 26.335 6.272 1.00 70.12 167 THR A C 1
ATOM 1321 O O . THR A 1 167 ? -1.385 25.146 6.514 1.00 70.12 167 THR A O 1
ATOM 1324 N N . LEU A 1 168 ? -1.727 27.310 7.000 1.00 71.06 168 LEU A N 1
ATOM 1325 C CA . LEU A 1 168 ? -2.599 27.084 8.152 1.00 71.06 168 LEU A CA 1
ATOM 1326 C C . LEU A 1 168 ? -3.890 26.350 7.770 1.00 71.06 168 LEU A C 1
ATOM 1328 O O . LEU A 1 168 ? -4.275 25.406 8.454 1.00 71.06 168 LEU A O 1
ATOM 1332 N N . LEU A 1 169 ? -4.528 26.714 6.655 1.00 70.25 169 LEU A N 1
ATOM 1333 C CA . LEU A 1 169 ? -5.713 26.018 6.135 1.00 70.25 169 LEU A CA 1
ATOM 1334 C C . LEU A 1 169 ? -5.410 24.568 5.734 1.00 70.25 169 LEU A C 1
ATOM 1336 O O . LEU A 1 169 ? -6.217 23.667 5.985 1.00 70.25 169 LEU A O 1
ATOM 1340 N N . SER A 1 170 ? -4.234 24.327 5.153 1.00 66.69 170 SER A N 1
ATOM 1341 C CA . SER A 1 170 ? -3.776 22.979 4.796 1.00 66.69 170 SER A CA 1
ATOM 1342 C C . SER A 1 170 ? -3.541 22.127 6.047 1.00 66.69 170 SER A C 1
ATOM 1344 O O . SER A 1 170 ? -4.025 20.997 6.133 1.00 66.69 170 SER A O 1
ATOM 1346 N N . LEU A 1 171 ? -2.875 22.697 7.058 1.00 73.31 171 LEU A N 1
ATOM 1347 C CA . LEU A 1 171 ? -2.674 22.059 8.358 1.00 73.31 171 LEU A CA 1
ATOM 1348 C C . LEU A 1 171 ? -4.011 21.773 9.056 1.00 73.31 171 LEU A C 1
ATOM 1350 O O . LEU A 1 171 ? -4.228 20.658 9.524 1.00 73.31 171 LEU A O 1
ATOM 1354 N N . LYS A 1 172 ? -4.937 22.739 9.065 1.00 72.19 172 LYS A N 1
ATOM 1355 C CA . LYS A 1 172 ? -6.292 22.577 9.611 1.00 72.19 172 LYS A CA 1
ATOM 1356 C C . LYS A 1 172 ? -7.021 21.410 8.950 1.00 72.19 172 LYS A C 1
ATOM 1358 O O . LYS A 1 172 ? -7.556 20.557 9.651 1.00 72.19 172 LYS A O 1
ATOM 1363 N N . SER A 1 173 ? -6.996 21.340 7.620 1.00 65.75 173 SER A N 1
ATOM 1364 C CA . SER A 1 173 ? -7.654 20.270 6.857 1.00 65.75 173 SER A CA 1
ATOM 1365 C C . SER A 1 173 ? -7.082 18.890 7.200 1.00 65.75 173 SER A C 1
ATOM 1367 O O . SER A 1 173 ? -7.833 17.933 7.393 1.00 65.75 173 SER A O 1
ATOM 1369 N N . TYR A 1 174 ? -5.756 18.788 7.344 1.00 73.81 174 TYR A N 1
ATOM 1370 C CA . TYR A 1 174 ? -5.094 17.560 7.788 1.00 73.81 174 TYR A CA 1
ATOM 1371 C C . TYR A 1 174 ? -5.516 17.152 9.207 1.00 73.81 174 TYR A C 1
ATOM 1373 O O . TYR A 1 174 ? -5.897 16.003 9.438 1.00 73.81 174 TYR A O 1
ATOM 1381 N N . LEU A 1 175 ? -5.501 18.094 10.154 1.00 75.12 175 LEU A N 1
ATOM 1382 C CA . LEU A 1 175 ? -5.906 17.836 11.537 1.00 75.12 175 LEU A CA 1
ATOM 1383 C C . LEU A 1 175 ? -7.377 17.404 11.616 1.00 75.12 175 LEU A C 1
ATOM 1385 O O . LEU A 1 175 ? -7.691 16.449 12.321 1.00 75.12 175 LEU A O 1
ATOM 1389 N N . GLN A 1 176 ? -8.268 18.026 10.840 1.00 77.25 176 GLN A N 1
ATOM 1390 C CA . GLN A 1 176 ? -9.686 17.652 10.766 1.00 77.25 176 GLN A CA 1
ATOM 1391 C C . GLN A 1 176 ? -9.888 16.236 10.211 1.00 77.25 176 GLN A C 1
ATOM 1393 O O . GLN A 1 176 ? -10.713 15.477 10.730 1.00 77.25 176 GLN A O 1
ATOM 1398 N N . ALA A 1 177 ? -9.123 15.852 9.186 1.00 71.25 177 ALA A N 1
ATOM 1399 C CA . ALA A 1 177 ? -9.141 14.490 8.658 1.00 71.25 177 ALA A CA 1
ATOM 1400 C C . ALA A 1 177 ? -8.650 13.475 9.704 1.00 71.25 177 ALA A C 1
ATOM 1402 O O . ALA A 1 177 ? -9.273 12.428 9.882 1.00 71.25 177 ALA A O 1
ATOM 1403 N N . SER A 1 178 ? -7.590 13.814 10.445 1.00 71.19 178 SER A N 1
ATOM 1404 C CA . SER A 1 178 ? -7.057 12.998 11.543 1.00 71.19 178 SER A CA 1
ATOM 1405 C C . SER A 1 178 ? -8.079 12.805 12.674 1.00 71.19 178 SER A C 1
ATOM 1407 O O . SER A 1 178 ? -8.339 11.673 13.085 1.00 71.19 178 SER A O 1
ATOM 1409 N N . VAL A 1 179 ? -8.748 13.880 13.110 1.00 75.81 179 VAL A N 1
ATOM 1410 C CA . VAL A 1 179 ? -9.839 13.832 14.105 1.00 75.81 179 VAL A CA 1
ATOM 1411 C C . VAL A 1 179 ? -10.994 12.959 13.613 1.00 75.81 179 VAL A C 1
ATOM 1413 O O . VAL A 1 179 ? -11.465 12.076 14.329 1.00 75.81 179 VAL A O 1
ATOM 1416 N N . THR A 1 180 ? -11.418 13.148 12.362 1.00 76.44 180 THR A N 1
ATOM 1417 C CA . THR A 1 180 ? -12.499 12.357 11.754 1.00 76.44 180 THR A CA 1
ATOM 1418 C C . THR A 1 180 ? -12.149 10.870 11.717 1.00 76.44 180 THR A C 1
ATOM 1420 O O . THR A 1 180 ? -12.985 10.026 12.040 1.00 76.44 180 THR A O 1
ATOM 1423 N N . HIS A 1 181 ? -10.912 10.534 11.351 1.00 72.88 181 HIS A N 1
ATOM 1424 C CA . HIS A 1 181 ? -10.426 9.159 11.330 1.00 72.88 181 HIS A CA 1
ATOM 1425 C C . HIS A 1 181 ? -10.396 8.533 12.733 1.00 72.88 181 HIS A C 1
ATOM 1427 O O . HIS A 1 181 ? -10.857 7.401 12.908 1.00 72.88 181 HIS A O 1
ATOM 1433 N N . ALA A 1 182 ? -9.909 9.267 13.737 1.00 69.00 182 ALA A N 1
ATOM 1434 C CA . ALA A 1 182 ? -9.895 8.811 15.125 1.00 69.00 182 ALA A CA 1
ATOM 1435 C C . ALA A 1 182 ? -11.319 8.537 15.641 1.00 69.00 182 ALA A C 1
ATOM 1437 O O . ALA A 1 182 ? -11.577 7.470 16.200 1.00 69.00 182 ALA A O 1
ATOM 1438 N N . ASN A 1 183 ? -12.263 9.443 15.370 1.00 72.88 183 ASN A N 1
ATOM 1439 C CA . ASN A 1 183 ? -13.665 9.282 15.764 1.00 72.88 183 ASN A CA 1
ATOM 1440 C C . ASN A 1 183 ? -14.322 8.073 15.079 1.00 72.88 183 ASN A C 1
ATOM 1442 O O . ASN A 1 183 ? -14.924 7.241 15.757 1.00 72.88 183 ASN A O 1
ATOM 1446 N N . ARG A 1 184 ? -14.124 7.900 13.765 1.00 72.00 184 ARG A N 1
ATOM 1447 C CA . ARG A 1 184 ? -14.631 6.726 13.030 1.00 72.00 184 ARG A CA 1
ATOM 1448 C C . ARG A 1 184 ? -14.039 5.413 13.529 1.00 72.00 184 ARG A C 1
ATOM 1450 O O . ARG A 1 184 ? -14.750 4.417 13.604 1.00 72.00 184 ARG A O 1
ATOM 1457 N N . SER A 1 185 ? -12.755 5.402 13.880 1.00 63.31 185 SER A N 1
ATOM 1458 C CA . SER A 1 185 ? -12.097 4.218 14.443 1.00 63.31 185 SER A CA 1
ATOM 1459 C C . SER A 1 185 ? -12.749 3.806 15.765 1.00 63.31 185 SER A C 1
ATOM 1461 O O . SER A 1 185 ? -13.059 2.634 15.963 1.00 63.31 185 SER A O 1
ATOM 1463 N N . VAL A 1 186 ? -13.044 4.772 16.642 1.00 67.75 186 VAL A N 1
ATOM 1464 C CA . VAL A 1 186 ? -13.750 4.526 17.910 1.00 67.75 186 VAL A CA 1
ATOM 1465 C C . VAL A 1 186 ? -15.175 4.021 17.673 1.00 67.75 186 VAL A C 1
ATOM 1467 O O . VAL A 1 186 ? -15.590 3.050 18.305 1.00 67.75 186 VAL A O 1
ATOM 1470 N N . GLU A 1 187 ? -15.918 4.643 16.756 1.00 70.81 187 GLU A N 1
ATOM 1471 C CA . GLU A 1 187 ? -17.286 4.238 16.409 1.00 70.81 187 GLU A CA 1
ATOM 1472 C C . GLU A 1 187 ? -17.339 2.833 15.800 1.00 70.81 187 GLU A C 1
ATOM 1474 O O . GLU A 1 187 ? -18.192 2.033 16.181 1.00 70.81 187 GLU A O 1
ATOM 1479 N N . SER A 1 188 ? -16.403 2.499 14.906 1.00 67.00 188 SER A N 1
ATOM 1480 C CA . SER A 1 188 ? -16.301 1.167 14.302 1.00 67.00 188 SER A CA 1
ATOM 1481 C C . SER A 1 188 ? -16.036 0.100 15.359 1.00 67.00 188 SER A C 1
ATOM 1483 O O . SER A 1 188 ? -16.711 -0.928 15.381 1.00 67.00 188 SER A O 1
ATOM 1485 N N . VAL A 1 189 ? -15.103 0.359 16.279 1.00 63.84 189 VAL A N 1
ATOM 1486 C CA . VAL A 1 189 ? -14.797 -0.565 17.377 1.00 63.84 189 VAL A CA 1
ATOM 1487 C C . VAL A 1 189 ? -15.998 -0.720 18.316 1.00 63.84 189 VAL A C 1
ATOM 1489 O O . VAL A 1 189 ? -16.347 -1.839 18.695 1.00 63.84 189 VAL A O 1
ATOM 1492 N N . ALA A 1 190 ? -16.679 0.377 18.657 1.00 64.50 190 ALA A N 1
ATOM 1493 C CA . ALA A 1 190 ? -17.883 0.338 19.483 1.00 64.50 190 ALA A CA 1
ATOM 1494 C C . ALA A 1 190 ? -19.037 -0.419 18.799 1.00 64.50 190 ALA A C 1
ATOM 1496 O O . ALA A 1 190 ? -19.751 -1.171 19.462 1.00 64.50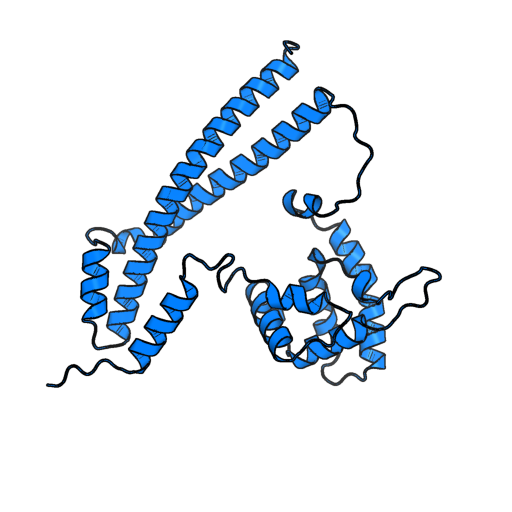 190 ALA A O 1
ATOM 1497 N N . GLY A 1 191 ? -19.204 -0.264 17.483 1.00 65.81 191 GLY A N 1
ATOM 1498 C CA . GLY A 1 191 ? -20.238 -0.942 16.702 1.00 65.81 191 GLY A CA 1
ATOM 1499 C C . GLY A 1 191 ? -19.979 -2.438 16.515 1.00 65.81 191 GLY A C 1
ATOM 1500 O O . GLY A 1 191 ? -20.888 -3.244 16.697 1.00 65.81 191 GLY A O 1
ATOM 1501 N N . GLN A 1 192 ? -18.741 -2.821 16.194 1.00 62.44 192 GLN A N 1
ATOM 1502 C CA . GLN A 1 192 ? -18.368 -4.214 15.915 1.00 62.44 192 GLN A CA 1
ATOM 1503 C C . GLN A 1 192 ? -18.179 -5.041 17.190 1.00 62.44 192 GLN A C 1
ATOM 1505 O O . GLN A 1 192 ? -18.505 -6.227 17.215 1.00 62.44 192 GLN A O 1
ATOM 1510 N N . HIS A 1 193 ? -17.695 -4.418 18.267 1.00 63.31 193 HIS A N 1
ATOM 1511 C CA . HIS A 1 193 ? -17.268 -5.138 19.466 1.00 63.31 193 HIS A CA 1
ATOM 1512 C C . HIS A 1 193 ? -17.974 -4.690 20.752 1.00 63.31 193 HIS A C 1
ATOM 1514 O O . HIS A 1 193 ? -17.730 -5.261 21.814 1.00 63.31 193 HIS A O 1
ATOM 1520 N N . GLY A 1 194 ? -18.910 -3.736 20.690 1.00 60.44 194 GLY A N 1
ATOM 1521 C CA . GLY A 1 194 ? -19.640 -3.212 21.855 1.00 60.44 194 GLY A CA 1
ATOM 1522 C C . GLY A 1 194 ? -20.341 -4.275 22.710 1.00 60.44 194 GLY A C 1
ATOM 1523 O O . GLY A 1 194 ? -20.452 -4.121 23.927 1.00 60.44 194 GLY A O 1
ATOM 1524 N N . ALA A 1 195 ? -20.775 -5.386 22.107 1.00 61.69 195 ALA A N 1
ATOM 1525 C CA . ALA A 1 195 ? -21.361 -6.516 22.830 1.00 61.69 195 ALA A CA 1
ATOM 1526 C C . ALA A 1 195 ? -20.321 -7.353 23.606 1.00 61.69 195 ALA A C 1
ATOM 1528 O O . ALA A 1 195 ? -20.642 -7.874 24.673 1.00 61.69 195 ALA A O 1
ATOM 1529 N N . LEU A 1 196 ? -19.080 -7.439 23.112 1.00 57.97 196 LEU A N 1
ATOM 1530 C CA . LEU A 1 196 ? -17.980 -8.229 23.692 1.00 57.97 196 LEU A CA 1
ATOM 1531 C C . LEU A 1 196 ? -17.324 -7.545 24.909 1.00 57.97 196 LEU A C 1
ATOM 1533 O O . LEU A 1 196 ? -16.644 -8.194 25.704 1.00 57.97 196 LEU A O 1
ATOM 1537 N N . LEU A 1 197 ? -17.537 -6.236 25.070 1.00 59.28 197 LEU A N 1
ATOM 1538 C CA . LEU A 1 197 ? -16.798 -5.380 26.008 1.00 59.28 197 LEU A CA 1
ATOM 1539 C C . LEU A 1 197 ? -17.485 -5.166 27.365 1.00 59.28 197 LEU A C 1
ATOM 1541 O O . LEU A 1 197 ? -16.873 -4.619 28.280 1.00 59.28 197 LEU A O 1
ATOM 1545 N N . LYS A 1 198 ? -18.752 -5.572 27.525 1.00 57.69 198 LYS A N 1
ATOM 1546 C CA . LYS A 1 198 ? -19.599 -5.119 28.645 1.00 57.69 198 LYS A CA 1
ATOM 1547 C C . LYS A 1 198 ? -19.102 -5.500 30.048 1.00 57.69 198 LYS A C 1
ATOM 1549 O O . LYS A 1 198 ? -19.476 -4.819 30.998 1.00 57.69 198 LYS A O 1
ATOM 1554 N N . HIS A 1 199 ? -18.276 -6.541 30.207 1.00 53.50 199 HIS A N 1
ATOM 1555 C CA . HIS A 1 199 ? -17.916 -7.066 31.535 1.00 53.50 199 HIS A CA 1
ATOM 1556 C C . HIS A 1 199 ? -16.478 -7.595 31.663 1.00 53.50 199 HIS A C 1
ATOM 1558 O O . HIS A 1 199 ? -16.201 -8.402 32.555 1.00 53.50 199 HIS A O 1
ATOM 1564 N N . THR A 1 200 ? -15.550 -7.173 30.800 1.00 60.22 200 THR A N 1
ATOM 1565 C CA . THR A 1 200 ? -14.282 -7.902 30.642 1.00 60.22 200 THR A CA 1
ATOM 1566 C C . THR A 1 200 ? -13.053 -7.017 30.837 1.00 60.22 200 THR A C 1
ATOM 1568 O O . THR A 1 200 ? -12.835 -6.066 30.097 1.00 60.22 200 THR A O 1
ATOM 1571 N N . SER A 1 201 ? -12.224 -7.339 31.839 1.00 73.12 201 SER A N 1
ATOM 1572 C CA . SER A 1 201 ? -10.921 -6.695 32.049 1.00 73.12 201 SER A CA 1
ATOM 1573 C C . SER A 1 201 ? -9.807 -7.456 31.326 1.00 73.12 201 SER A C 1
ATOM 1575 O O . SER A 1 201 ? -9.851 -8.687 31.230 1.00 73.12 201 SER A O 1
ATOM 1577 N N . MET A 1 202 ? -8.775 -6.737 30.870 1.00 71.50 202 MET A N 1
ATOM 1578 C CA . MET A 1 202 ? -7.632 -7.325 30.157 1.00 71.50 202 MET A CA 1
ATOM 1579 C C . MET A 1 202 ? -6.968 -8.441 30.978 1.00 71.50 202 MET A C 1
ATOM 1581 O O . MET A 1 202 ? -6.734 -9.535 30.475 1.00 71.50 202 MET A O 1
ATOM 1585 N N . ASN A 1 203 ? -6.774 -8.226 32.283 1.00 74.94 203 ASN A N 1
ATOM 1586 C CA . ASN A 1 203 ? -6.216 -9.241 33.183 1.00 74.94 203 ASN A CA 1
ATOM 1587 C C . ASN A 1 203 ? -7.087 -10.502 33.283 1.00 74.94 203 ASN A C 1
ATOM 1589 O O . ASN A 1 203 ? -6.558 -11.612 33.353 1.00 74.94 203 ASN A O 1
ATOM 1593 N N . ALA A 1 204 ? -8.416 -10.361 33.286 1.00 78.88 204 ALA A N 1
ATOM 1594 C CA . ALA A 1 204 ? -9.315 -11.510 33.318 1.00 78.88 204 ALA A CA 1
ATOM 1595 C C . ALA A 1 204 ? -9.272 -12.302 32.002 1.00 78.88 204 ALA A C 1
ATOM 1597 O O . ALA A 1 204 ? -9.281 -13.533 32.039 1.00 78.88 204 ALA A O 1
ATOM 1598 N N . LEU A 1 205 ? -9.179 -11.615 30.858 1.00 78.81 205 LEU A N 1
ATOM 1599 C CA . LEU A 1 205 ? -9.027 -12.242 29.543 1.00 78.81 205 LEU A CA 1
ATOM 1600 C C . LEU A 1 205 ? -7.692 -12.967 29.410 1.00 78.81 205 LEU A C 1
ATOM 1602 O O . LEU A 1 205 ? -7.681 -14.146 29.072 1.00 78.81 205 LEU A O 1
ATOM 1606 N N . MET A 1 206 ? -6.587 -12.318 29.773 1.00 78.00 206 MET A N 1
ATOM 1607 C CA . MET A 1 206 ? -5.254 -12.923 29.719 1.00 78.00 206 MET A CA 1
ATOM 1608 C C . MET A 1 206 ? -5.140 -14.144 30.637 1.00 78.00 206 MET A C 1
ATOM 1610 O O . MET A 1 206 ? -4.543 -15.150 30.259 1.00 78.00 206 MET A O 1
ATOM 1614 N N . LYS A 1 207 ? -5.778 -14.117 31.816 1.00 82.19 207 LYS A N 1
ATOM 1615 C CA . LYS A 1 207 ? -5.842 -15.283 32.711 1.00 82.19 207 LYS A CA 1
ATOM 1616 C C . LYS A 1 207 ? -6.655 -16.435 32.114 1.00 82.19 207 LYS A C 1
ATOM 1618 O O . LYS A 1 207 ? -6.283 -17.592 32.294 1.00 82.19 207 LYS A O 1
ATOM 1623 N N . LYS A 1 208 ? -7.761 -16.148 31.419 1.00 82.75 208 LYS A N 1
ATOM 1624 C CA . LYS A 1 208 ? -8.554 -17.170 30.714 1.00 82.75 208 LYS A CA 1
ATOM 1625 C C . LYS A 1 208 ? -7.795 -17.735 29.517 1.00 82.75 208 LYS A C 1
ATOM 1627 O O . LYS A 1 208 ? -7.779 -18.948 29.353 1.00 82.75 208 LYS A O 1
ATOM 1632 N N . LEU A 1 209 ? -7.112 -16.882 28.757 1.00 80.56 209 LEU A N 1
ATOM 1633 C CA . LEU A 1 209 ? -6.293 -17.267 27.609 1.00 80.56 209 LEU A CA 1
ATOM 1634 C C . LEU A 1 209 ? -5.117 -18.150 28.042 1.00 80.56 209 LEU A C 1
ATOM 1636 O O . LEU A 1 209 ? -4.879 -19.203 27.463 1.00 80.56 209 LEU A O 1
ATOM 1640 N N . GLY A 1 210 ? -4.449 -17.793 29.143 1.00 75.81 210 GLY A N 1
ATOM 1641 C CA . GLY A 1 210 ? -3.389 -18.603 29.746 1.00 75.81 210 GLY A CA 1
ATOM 1642 C C . GLY A 1 210 ? -3.847 -19.989 30.217 1.00 75.81 210 GLY A C 1
ATOM 1643 O O . GLY A 1 210 ? -3.006 -20.875 30.364 1.00 75.81 210 GLY A O 1
ATOM 1644 N N . ASN A 1 211 ? -5.152 -20.192 30.402 1.00 82.25 211 ASN A N 1
ATOM 1645 C CA . ASN A 1 211 ? -5.765 -21.464 30.785 1.00 82.25 211 ASN A CA 1
ATOM 1646 C C . ASN A 1 211 ? -6.560 -22.121 29.645 1.00 82.25 211 ASN A C 1
ATOM 1648 O O . ASN A 1 211 ? -7.183 -23.155 29.876 1.00 82.25 211 ASN A O 1
ATOM 1652 N N . ALA A 1 212 ? -6.569 -21.540 28.441 1.00 83.88 212 ALA A N 1
ATOM 1653 C CA . ALA A 1 212 ? -7.228 -22.143 27.293 1.00 83.88 212 ALA A CA 1
ATOM 1654 C C . ALA A 1 212 ? -6.490 -23.426 26.886 1.00 83.88 212 ALA A C 1
ATOM 1656 O O . ALA A 1 212 ? -5.256 -23.480 26.890 1.00 83.88 212 ALA A O 1
ATOM 1657 N N . THR A 1 213 ? -7.261 -24.461 26.564 1.00 79.88 213 THR A N 1
ATOM 1658 C CA . THR A 1 213 ? -6.748 -25.799 26.234 1.00 79.88 213 THR A CA 1
ATOM 1659 C C . THR A 1 213 ? -7.041 -26.218 24.798 1.00 79.88 213 THR A C 1
ATOM 1661 O O . THR A 1 213 ? -6.485 -27.208 24.338 1.00 79.88 213 THR A O 1
ATOM 1664 N N . ASP A 1 214 ? -7.884 -25.468 24.092 1.00 79.06 214 ASP A N 1
ATOM 1665 C CA . ASP A 1 214 ? -8.280 -25.708 22.708 1.00 79.06 214 ASP A CA 1
ATOM 1666 C C . ASP A 1 214 ? -8.227 -24.410 21.885 1.00 79.06 214 ASP A C 1
ATOM 1668 O O . ASP A 1 214 ? -8.358 -23.302 22.418 1.00 79.06 214 ASP A O 1
ATOM 1672 N N . VAL A 1 215 ? -8.001 -24.566 20.578 1.00 74.31 215 VAL A N 1
ATOM 1673 C CA . VAL A 1 215 ? -7.838 -23.454 19.631 1.00 74.31 215 VAL A CA 1
ATOM 1674 C C . VAL A 1 215 ? -9.106 -22.595 19.519 1.00 74.31 215 VAL A C 1
ATOM 1676 O O . VAL A 1 215 ? -8.972 -21.384 19.665 1.00 74.31 215 VAL A O 1
ATOM 1679 N N . PRO A 1 216 ? -10.329 -23.142 19.348 1.00 78.94 216 PRO A N 1
ATOM 1680 C CA . PRO A 1 216 ? -11.535 -22.317 19.216 1.00 78.94 216 PRO A CA 1
ATOM 1681 C C . PRO A 1 216 ? -11.789 -21.399 20.418 1.00 78.94 216 PRO A C 1
ATOM 1683 O O . PRO A 1 216 ? -12.113 -20.220 20.249 1.00 78.94 216 PRO A O 1
ATOM 1686 N N . TYR A 1 217 ? -11.609 -21.909 21.638 1.00 77.88 217 TYR A N 1
ATOM 1687 C CA . TYR A 1 217 ? -11.771 -21.112 22.848 1.00 77.88 217 TYR A CA 1
ATOM 1688 C C . TYR A 1 217 ? -10.681 -20.042 22.978 1.00 77.88 217 TYR A C 1
ATOM 1690 O O . TYR A 1 217 ? -10.979 -18.898 23.330 1.00 77.88 217 TYR A O 1
ATOM 1698 N N . ALA A 1 218 ? -9.432 -20.373 22.639 1.00 74.81 218 ALA A N 1
ATOM 1699 C CA . ALA A 1 218 ? -8.350 -19.396 22.608 1.00 74.81 218 ALA A CA 1
ATOM 1700 C C . ALA A 1 218 ? -8.596 -18.292 21.569 1.00 74.81 218 ALA A C 1
ATOM 1702 O O . ALA A 1 218 ? -8.432 -17.119 21.895 1.00 74.81 218 ALA A O 1
ATOM 1703 N N . THR A 1 219 ? -9.050 -18.639 20.362 1.00 73.12 219 THR A N 1
ATOM 1704 C CA . THR A 1 219 ? -9.386 -17.683 19.296 1.00 73.12 219 THR A CA 1
ATOM 1705 C C . THR A 1 219 ? -10.483 -16.717 19.739 1.00 73.12 219 THR A C 1
ATOM 1707 O O . THR A 1 219 ? -10.314 -15.507 19.617 1.00 73.12 219 THR A O 1
ATOM 1710 N N . SER A 1 220 ? -11.561 -17.211 20.354 1.00 78.19 220 SER A N 1
ATOM 1711 C CA . SER A 1 220 ? -12.633 -16.343 20.866 1.00 78.19 220 SER A CA 1
ATOM 1712 C C . SER A 1 220 ? -12.162 -15.401 21.986 1.00 78.19 220 SER A C 1
ATOM 1714 O O . SER A 1 220 ? -12.612 -14.255 22.083 1.00 78.19 220 SER A O 1
ATOM 1716 N N . LEU A 1 221 ? -11.242 -15.852 22.845 1.00 78.25 221 LEU A N 1
ATOM 1717 C CA . LEU A 1 221 ? -10.631 -14.999 23.869 1.00 78.25 221 LEU A CA 1
ATOM 1718 C C . LEU A 1 221 ? -9.680 -13.965 23.258 1.00 78.25 221 LEU A C 1
ATOM 1720 O O . LEU A 1 221 ? -9.637 -12.830 23.731 1.00 78.25 221 LEU A O 1
ATOM 1724 N N . PHE A 1 222 ? -8.960 -14.327 22.199 1.00 75.31 222 PHE A N 1
ATOM 1725 C CA . PHE A 1 222 ? -8.119 -13.411 21.438 1.00 75.31 222 PHE A CA 1
ATOM 1726 C C . PHE A 1 222 ? -8.918 -12.307 20.764 1.00 75.31 22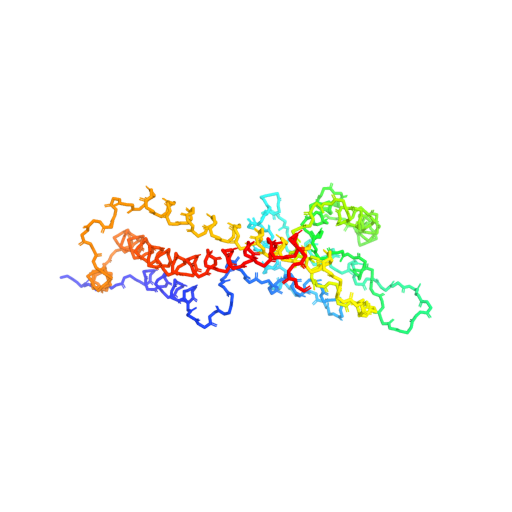2 PHE A C 1
ATOM 1728 O O . PHE A 1 222 ? -8.538 -11.147 20.867 1.00 75.31 222 PHE A O 1
ATOM 1735 N N . GLU A 1 223 ? -10.046 -12.636 20.140 1.00 73.75 223 GLU A N 1
ATOM 1736 C CA . GLU A 1 223 ? -10.944 -11.638 19.556 1.00 73.75 223 GLU A CA 1
ATOM 1737 C C . GLU A 1 223 ? -11.407 -10.629 20.611 1.00 73.75 223 GLU A C 1
ATOM 1739 O O . GLU A 1 223 ? -11.436 -9.427 20.354 1.00 73.75 223 GLU A O 1
ATOM 1744 N N . GLN A 1 224 ? -11.697 -11.087 21.832 1.00 74.38 224 GLN A N 1
ATOM 1745 C CA . GLN A 1 224 ? -12.054 -10.211 22.951 1.00 74.38 224 GLN A CA 1
ATOM 1746 C C . GLN A 1 224 ? -10.876 -9.347 23.429 1.00 74.38 224 GLN A C 1
ATOM 1748 O O . GLN A 1 224 ? -11.074 -8.173 23.741 1.00 74.38 224 GLN A O 1
ATOM 1753 N N . VAL A 1 225 ? -9.652 -9.889 23.466 1.00 75.31 225 VAL A N 1
ATOM 1754 C CA . VAL A 1 225 ? -8.429 -9.130 23.793 1.00 75.31 225 VAL A CA 1
ATOM 1755 C C . VAL A 1 225 ? -8.147 -8.070 22.731 1.00 75.31 225 VAL A C 1
ATOM 1757 O O . VAL A 1 225 ? -7.937 -6.908 23.077 1.00 75.31 225 VAL A O 1
ATOM 1760 N N . ALA A 1 226 ? -8.201 -8.440 21.452 1.00 68.88 226 ALA A N 1
ATOM 1761 C CA . ALA A 1 226 ? -8.018 -7.538 20.322 1.00 68.88 226 ALA A CA 1
ATOM 1762 C C . ALA A 1 226 ? -9.082 -6.434 20.321 1.00 68.88 226 ALA A C 1
ATOM 1764 O O . ALA A 1 226 ? -8.748 -5.262 20.171 1.00 68.88 226 ALA A O 1
ATOM 1765 N N . SER A 1 227 ? -10.341 -6.787 20.595 1.00 70.12 227 SER A N 1
ATOM 1766 C CA . SER A 1 227 ? -11.442 -5.831 20.752 1.00 70.12 227 SER A CA 1
ATOM 1767 C C . SER A 1 227 ? -11.164 -4.825 21.870 1.00 70.12 227 SER A C 1
ATOM 1769 O O . SER A 1 227 ? -11.294 -3.619 21.673 1.00 70.12 227 SER A O 1
ATOM 1771 N N . LEU A 1 228 ? -10.753 -5.301 23.050 1.00 72.50 228 LEU A N 1
ATOM 1772 C CA . LEU A 1 228 ? -10.456 -4.443 24.198 1.00 72.50 228 LEU A CA 1
ATOM 1773 C C . LEU A 1 228 ? -9.229 -3.554 23.945 1.00 72.50 228 LEU A C 1
ATOM 1775 O O . LEU A 1 228 ? -9.221 -2.386 24.331 1.00 72.50 228 LEU A O 1
ATOM 1779 N N . HIS A 1 229 ? -8.213 -4.078 23.259 1.00 72.75 229 HIS A N 1
ATOM 1780 C CA . HIS A 1 229 ? -7.044 -3.312 22.838 1.00 72.75 229 HIS A CA 1
ATOM 1781 C C . HIS A 1 229 ? -7.407 -2.238 21.804 1.00 72.75 229 HIS A C 1
ATOM 1783 O O . HIS A 1 229 ? -6.989 -1.092 21.945 1.00 72.75 229 HIS A O 1
ATOM 1789 N N . ALA A 1 230 ? -8.241 -2.564 20.814 1.00 67.06 230 ALA A N 1
ATOM 1790 C CA . ALA A 1 230 ? -8.727 -1.613 19.818 1.00 67.06 230 ALA A CA 1
ATOM 1791 C C . ALA A 1 230 ? -9.537 -0.473 20.461 1.00 67.06 230 ALA A C 1
ATOM 1793 O O . ALA A 1 230 ? -9.400 0.681 20.061 1.00 67.06 230 ALA A O 1
ATOM 1794 N N . VAL A 1 231 ? -10.318 -0.762 21.511 1.00 67.88 231 VAL A N 1
ATOM 1795 C CA . VAL A 1 231 ? -10.998 0.275 22.310 1.00 67.88 231 VAL A CA 1
ATOM 1796 C C . VAL A 1 231 ? -9.989 1.163 23.020 1.00 67.88 231 VAL A C 1
ATOM 1798 O O . VAL A 1 231 ? -10.112 2.383 22.965 1.00 67.88 231 VAL A O 1
ATOM 1801 N N . GLN A 1 232 ? -8.995 0.569 23.682 1.00 68.56 232 GLN A N 1
ATOM 1802 C CA . GLN A 1 232 ? -7.974 1.323 24.405 1.00 68.56 232 GLN A CA 1
ATOM 1803 C C . GLN A 1 232 ? -7.190 2.234 23.452 1.00 68.56 232 GLN A C 1
ATOM 1805 O O . GLN A 1 232 ? -7.002 3.414 23.745 1.00 68.56 232 GLN A O 1
ATOM 1810 N N . TYR A 1 233 ? -6.819 1.712 22.282 1.00 67.44 233 TYR A N 1
ATOM 1811 C CA . TYR A 1 233 ? -6.219 2.484 21.201 1.00 67.44 233 TYR A CA 1
ATOM 1812 C C . TYR A 1 233 ? -7.142 3.617 20.745 1.00 67.44 233 TYR A C 1
ATOM 1814 O O . TYR A 1 233 ? -6.702 4.757 20.651 1.00 67.44 233 TYR A O 1
ATOM 1822 N N . GLY A 1 234 ? -8.432 3.341 20.540 1.00 64.88 234 GLY A N 1
ATOM 1823 C CA . GLY A 1 234 ? -9.433 4.351 20.204 1.00 64.88 234 GLY A CA 1
ATOM 1824 C C . GLY A 1 234 ? -9.553 5.460 21.258 1.00 64.88 234 GLY A C 1
ATOM 1825 O O . GLY A 1 234 ? -9.631 6.635 20.907 1.00 64.88 234 GLY A O 1
ATOM 1826 N N . ILE A 1 235 ? -9.505 5.125 22.550 1.00 67.50 235 ILE A N 1
ATOM 1827 C CA . ILE A 1 235 ? -9.512 6.100 23.654 1.00 67.50 235 ILE A CA 1
ATOM 1828 C C . ILE A 1 235 ? -8.260 6.988 23.602 1.00 67.50 235 ILE A C 1
ATOM 1830 O O . ILE A 1 235 ? -8.367 8.209 23.717 1.00 67.50 235 ILE A O 1
ATOM 1834 N N . THR A 1 236 ? -7.078 6.406 23.391 1.00 68.06 236 THR A N 1
ATOM 1835 C CA . THR A 1 236 ? -5.825 7.165 23.259 1.00 68.06 236 THR A CA 1
ATOM 1836 C C . THR A 1 236 ? -5.812 8.029 21.996 1.00 68.06 236 THR A C 1
ATOM 1838 O O . THR A 1 236 ? -5.440 9.200 22.054 1.00 68.06 236 THR A O 1
ATOM 1841 N N . ALA A 1 237 ? -6.280 7.494 20.868 1.00 65.75 237 ALA A N 1
ATOM 1842 C CA . ALA A 1 237 ? -6.431 8.229 19.618 1.00 65.75 237 ALA A CA 1
ATOM 1843 C C . ALA A 1 237 ? -7.418 9.394 19.769 1.00 65.75 237 ALA A C 1
ATOM 1845 O O . ALA A 1 237 ? -7.176 10.468 19.230 1.00 65.75 237 ALA A O 1
ATOM 1846 N N . ARG A 1 238 ? -8.483 9.229 20.563 1.00 67.88 238 ARG A N 1
ATOM 1847 C CA . ARG A 1 238 ? -9.422 10.305 20.906 1.00 67.88 238 ARG A CA 1
ATOM 1848 C C . ARG A 1 238 ? -8.779 11.394 21.767 1.00 67.88 238 ARG A C 1
ATOM 1850 O O . ARG A 1 238 ? -9.054 12.567 21.550 1.00 67.88 238 ARG A O 1
ATOM 1857 N N . ALA A 1 239 ? -7.895 11.041 22.701 1.00 70.56 239 ALA A N 1
ATOM 1858 C CA . ALA A 1 239 ? -7.132 12.035 23.459 1.00 70.56 239 ALA A CA 1
ATOM 1859 C C . ALA A 1 239 ? -6.190 12.849 22.549 1.00 70.56 239 ALA A C 1
ATOM 1861 O O . ALA A 1 239 ? -6.103 14.068 22.678 1.00 70.56 239 ALA A O 1
ATOM 1862 N N . ALA A 1 240 ? -5.537 12.198 21.580 1.00 67.38 240 ALA A N 1
ATOM 1863 C CA . ALA A 1 240 ? -4.747 12.888 20.558 1.00 67.38 240 ALA A CA 1
ATOM 1864 C C . ALA A 1 240 ? -5.625 13.735 19.614 1.00 67.38 240 ALA A C 1
ATOM 1866 O O . ALA A 1 240 ? -5.247 14.849 19.255 1.00 67.38 240 ALA A O 1
ATOM 1867 N N . ALA A 1 241 ? -6.817 13.246 19.258 1.00 74.56 241 ALA A N 1
ATOM 1868 C CA . ALA A 1 241 ? -7.795 13.994 18.475 1.00 74.56 241 ALA A CA 1
ATOM 1869 C C . ALA A 1 241 ? -8.246 15.270 19.199 1.00 74.56 241 ALA A C 1
ATOM 1871 O O . ALA A 1 241 ? -8.347 16.308 18.557 1.00 74.56 241 ALA A O 1
ATOM 1872 N N . GLN A 1 242 ? -8.409 15.234 20.525 1.00 78.38 242 GLN A N 1
ATOM 1873 C CA . GLN A 1 242 ? -8.731 16.429 21.309 1.00 78.38 242 GLN A CA 1
ATOM 1874 C C . GLN A 1 242 ? -7.648 17.510 21.184 1.00 78.38 242 GLN A C 1
ATOM 1876 O O . GLN A 1 242 ? -7.958 18.672 20.948 1.00 78.38 242 GLN A O 1
ATOM 1881 N N . SER A 1 243 ? -6.372 17.122 21.262 1.00 77.50 243 SER A N 1
ATOM 1882 C CA . SER A 1 243 ? -5.253 18.049 21.038 1.00 77.50 243 SER A CA 1
ATOM 1883 C C . SER A 1 243 ? -5.280 18.643 19.621 1.00 77.50 243 SER A C 1
ATOM 1885 O O . SER A 1 243 ? -5.055 19.837 19.429 1.00 77.50 243 SER A O 1
ATOM 1887 N N . ASN A 1 244 ? -5.625 17.835 18.612 1.00 79.62 244 ASN A N 1
ATOM 1888 C CA . ASN A 1 244 ? -5.787 18.320 17.240 1.00 79.62 244 ASN A CA 1
ATOM 1889 C C . ASN A 1 244 ? -6.958 19.311 17.111 1.00 79.62 244 ASN A C 1
ATOM 1891 O O . ASN A 1 244 ? -6.826 20.295 16.387 1.00 79.62 244 ASN A O 1
ATOM 1895 N N . GLU A 1 245 ? -8.076 19.086 17.809 1.00 82.38 245 GLU A N 1
ATOM 1896 C CA . GLU A 1 245 ? -9.204 20.028 17.880 1.00 82.38 245 GLU A CA 1
ATOM 1897 C C . GLU A 1 245 ? -8.792 21.367 18.506 1.00 82.38 245 GLU A C 1
ATOM 1899 O O . GLU A 1 245 ? -9.143 22.426 17.979 1.00 82.38 245 GLU A O 1
ATOM 1904 N N . ASP A 1 246 ? -7.978 21.340 19.563 1.00 84.62 246 ASP A N 1
ATOM 1905 C CA . ASP A 1 246 ? -7.453 22.554 20.195 1.00 84.62 246 ASP A CA 1
ATOM 1906 C C . ASP A 1 246 ? -6.538 23.336 19.235 1.00 84.62 246 ASP A C 1
ATOM 1908 O O . ASP A 1 246 ? -6.641 24.562 19.122 1.00 84.62 246 ASP A O 1
ATOM 1912 N N . ILE A 1 247 ? -5.681 22.637 18.480 1.00 82.00 247 ILE A N 1
ATOM 1913 C CA . ILE A 1 247 ? -4.826 23.251 17.452 1.00 82.00 247 ILE A CA 1
ATOM 1914 C C . ILE A 1 247 ? -5.674 23.833 16.315 1.00 82.00 247 ILE A C 1
ATOM 1916 O O . ILE A 1 247 ? -5.390 24.939 15.857 1.00 82.00 247 ILE A O 1
ATOM 1920 N N . ILE A 1 248 ? -6.737 23.149 15.881 1.00 84.00 248 ILE A N 1
ATOM 1921 C CA . ILE A 1 248 ? -7.684 23.676 14.885 1.00 84.00 248 ILE A CA 1
ATOM 1922 C C . ILE A 1 248 ? -8.300 24.993 15.375 1.00 84.00 248 ILE A C 1
ATOM 1924 O O . ILE A 1 248 ? -8.318 25.972 14.629 1.00 84.00 248 ILE A O 1
ATOM 1928 N N . ALA A 1 249 ? -8.736 25.054 16.636 1.00 86.38 249 ALA A N 1
ATOM 1929 C CA . ALA A 1 249 ? -9.300 26.271 17.216 1.00 86.38 249 ALA A CA 1
ATOM 1930 C C . ALA A 1 249 ? -8.276 27.421 17.293 1.00 86.38 249 ALA A C 1
ATOM 1932 O O . ALA A 1 249 ? -8.636 28.590 17.135 1.00 86.38 249 ALA A O 1
ATOM 1933 N N . LEU A 1 250 ? -6.995 27.114 17.523 1.00 86.44 250 LEU A N 1
ATOM 1934 C CA . LEU A 1 250 ? -5.914 28.102 17.469 1.00 86.44 250 LEU A CA 1
ATOM 1935 C C . LEU A 1 250 ? -5.653 28.588 16.040 1.00 86.44 250 LEU A C 1
ATOM 1937 O O . LEU A 1 250 ? -5.512 29.792 15.833 1.00 86.44 250 LEU A O 1
ATOM 1941 N N . ILE A 1 251 ? -5.640 27.682 15.060 1.00 83.94 251 ILE A N 1
ATOM 1942 C CA . ILE A 1 251 ? -5.512 28.033 13.642 1.00 83.94 251 ILE A CA 1
ATOM 1943 C C . ILE A 1 251 ? -6.641 28.981 13.225 1.00 83.94 251 ILE A C 1
ATOM 1945 O O . ILE A 1 251 ? -6.370 29.991 12.583 1.00 83.94 251 ILE A O 1
ATOM 1949 N N . ASP A 1 252 ? -7.877 28.717 13.649 1.00 84.50 252 ASP A N 1
ATOM 1950 C CA . ASP A 1 252 ? -9.028 29.572 13.339 1.00 84.50 252 ASP A CA 1
ATOM 1951 C C . ASP A 1 252 ? -8.886 30.985 13.908 1.00 84.50 252 ASP A C 1
ATOM 1953 O O . ASP A 1 252 ? -9.173 31.964 13.218 1.00 84.50 252 ASP A O 1
ATOM 1957 N N . LYS A 1 253 ? -8.362 31.114 15.132 1.00 86.56 253 LYS A N 1
ATOM 1958 C CA . LYS A 1 253 ? -8.050 32.426 15.718 1.00 86.56 253 LYS A CA 1
ATOM 1959 C C . LYS A 1 253 ? -6.973 33.163 14.924 1.00 86.56 253 LYS A C 1
ATOM 1961 O O . LYS A 1 253 ? -7.100 34.363 14.706 1.00 86.56 253 LYS A O 1
ATOM 1966 N N . ILE A 1 254 ? -5.923 32.461 14.494 1.00 82.19 254 ILE A N 1
ATOM 1967 C CA . ILE A 1 254 ? -4.825 33.065 13.728 1.00 82.19 254 ILE A CA 1
ATOM 1968 C C . ILE A 1 254 ? -5.317 33.507 12.346 1.00 82.19 254 ILE A C 1
ATOM 1970 O O . ILE A 1 254 ? -5.044 34.635 11.947 1.00 82.19 254 ILE A O 1
ATOM 1974 N N . LEU A 1 255 ? -6.081 32.666 11.644 1.00 78.69 255 LEU A N 1
ATOM 1975 C CA . LEU A 1 255 ? -6.681 33.005 10.350 1.00 78.69 255 LEU A CA 1
ATOM 1976 C C . LEU A 1 255 ? -7.578 34.241 10.458 1.00 78.69 255 LEU A C 1
ATOM 1978 O O . LEU A 1 255 ? -7.438 35.166 9.662 1.00 78.69 255 LEU A O 1
ATOM 1982 N N . HIS A 1 256 ? -8.412 34.313 11.497 1.00 81.56 256 HIS A N 1
ATOM 1983 C CA . HIS A 1 256 ? -9.263 35.476 11.734 1.00 81.56 256 HIS A CA 1
ATOM 1984 C C . HIS A 1 256 ? -8.457 36.765 11.982 1.00 81.56 256 HIS A C 1
ATOM 1986 O O . HIS A 1 256 ? -8.821 37.833 11.487 1.00 81.56 256 HIS A O 1
ATOM 1992 N N . SER A 1 257 ? -7.334 36.680 12.702 1.00 79.19 257 SER A N 1
ATOM 1993 C CA . SER A 1 257 ? -6.428 37.819 12.905 1.00 79.19 257 SER A CA 1
ATOM 1994 C C . SER A 1 257 ? -5.742 38.272 11.613 1.00 79.19 257 SER A C 1
ATOM 1996 O O . SER A 1 257 ? -5.570 39.476 11.419 1.00 79.19 257 SER A O 1
ATOM 1998 N N . ILE A 1 258 ? -5.390 37.334 10.721 1.00 76.81 258 ILE A N 1
ATOM 1999 C CA . ILE A 1 258 ? -4.815 37.632 9.397 1.00 76.81 258 ILE A CA 1
ATOM 2000 C C . ILE A 1 258 ? -5.846 38.364 8.530 1.00 76.81 258 ILE A C 1
ATOM 2002 O O . ILE A 1 258 ? -5.529 39.388 7.931 1.00 76.81 258 ILE A O 1
ATOM 2006 N N . GLU A 1 259 ? -7.086 37.874 8.496 1.00 75.44 259 GLU A N 1
ATOM 2007 C CA . GLU A 1 259 ? -8.192 38.478 7.737 1.00 75.44 259 GLU A CA 1
ATOM 2008 C C . GLU A 1 259 ? -8.575 39.869 8.260 1.00 75.44 259 GLU A C 1
ATOM 2010 O O . GLU A 1 259 ? -8.944 40.749 7.484 1.00 75.44 259 GLU A O 1
ATOM 2015 N N . SER A 1 260 ? -8.451 40.080 9.572 1.00 78.81 260 SER A N 1
ATOM 2016 C CA . SER A 1 260 ? -8.772 41.352 10.231 1.00 78.81 260 SER A CA 1
ATOM 2017 C C . SER A 1 260 ? -7.645 42.391 10.155 1.00 78.81 260 SER A C 1
ATOM 2019 O O . SER A 1 260 ? -7.830 43.509 10.630 1.00 78.81 260 SER A O 1
ATOM 2021 N N . GLY A 1 261 ? -6.477 42.042 9.599 1.00 65.06 261 GLY A N 1
ATOM 2022 C CA . GLY A 1 261 ? -5.312 42.932 9.520 1.00 65.06 261 GLY A CA 1
ATOM 2023 C C . GLY A 1 261 ? -4.667 43.257 10.875 1.00 65.06 261 GLY A C 1
ATOM 2024 O O . GLY A 1 261 ? -3.994 44.275 10.998 1.00 65.06 261 GLY A O 1
ATOM 2025 N N . ASN A 1 262 ? -4.882 42.415 11.892 1.00 55.97 262 ASN A N 1
ATOM 2026 C CA . ASN A 1 262 ? -4.407 42.617 13.268 1.00 55.97 262 ASN A CA 1
ATOM 2027 C C . ASN A 1 262 ? -3.076 41.890 13.561 1.00 55.97 262 ASN A C 1
ATOM 2029 O O . ASN A 1 262 ? -2.821 41.513 14.707 1.00 55.97 262 ASN A O 1
ATOM 2033 N N . LEU A 1 263 ? -2.253 41.656 12.533 1.00 53.88 263 LEU A N 1
ATOM 2034 C CA . LEU A 1 263 ? -0.957 40.967 12.609 1.00 53.88 263 LEU A CA 1
ATOM 2035 C C . LEU A 1 263 ? 0.166 41.825 12.032 1.00 53.88 263 LEU A C 1
ATOM 2037 O O . LEU A 1 263 ? -0.040 42.393 10.937 1.00 53.88 263 LEU A O 1
#

pLDDT: mean 74.91, std 15.54, range [36.97, 96.38]

Sequence (263 aa):
MSGAKDKSLIDMLLATVEDSRVDLKYGRQTRTDGESAFFDFSCDLTRAQSDELHEEVARLNSKLRGIDPEFIMTVHKALRTDVDTELEGEHHLGDILPRNALLFFLESCLDLIPTDAHEDVVLREVKAILPFCERYSNNCPRNPLQQAINNRPTVSQPVTPQNFATTLLSLKSYLQASVTHANRSVESVAGQHGALLKHTSMNALMKKLGNATDVPYATSLFEQVASLHAVQYGITARAAAQSNEDIIALIDKILHSIESGNL

Secondary structure (DSSP, 8-state):
------HHHHHHHHHHHHHT-TT-SS-TTT--HHHHHHT--SSPPPHHHHHHHHHHHHHH-GGGGG--HHHHHHHHHHHT-B---SSSS--BGGGGS-GGGHHHHHHHHHHHS-TT--HHHHHHHHHHHHHHHHHHHHHS---HHHHTT-----------HHHHHHHHHHHHHHHHHHHHHHHHHHHHHHHHHTTTSTT--HHHHHHHHHT--SHHHHHHHHHHHHHHHHHHHHHHHHHHHHHHHHHHHHHHHHHHHHHTT--

Radius of gyrat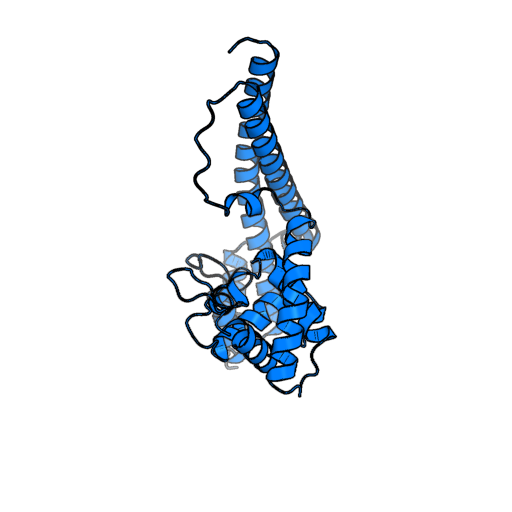ion: 25.01 Å; Cα contacts (8 Å, |Δi|>4): 210; chains: 1; bounding box: 49×79×58 Å

Solvent-accessible surface area (backbone atoms only — not comparable to full-atom values): 15158 Å² total; per-residue (Å²): 131,87,85,69,64,48,67,70,50,52,54,53,54,50,53,52,50,64,60,61,44,88,81,49,91,50,42,82,90,62,52,56,64,17,58,53,47,65,72,40,61,92,53,84,65,46,70,68,43,28,46,43,27,41,59,52,46,26,73,77,34,77,85,45,58,78,60,53,41,68,54,52,38,54,52,48,57,43,28,42,38,74,50,98,59,102,59,96,70,95,44,38,53,44,76,65,54,46,77,92,19,48,69,61,46,55,51,51,44,64,76,72,46,61,95,84,56,54,71,72,55,48,36,51,50,52,64,63,45,41,66,53,28,43,52,46,57,75,69,47,86,69,58,76,76,68,61,70,70,69,80,66,89,67,79,84,69,81,89,41,76,67,61,49,44,52,49,47,52,51,52,38,54,51,38,51,51,52,32,52,49,29,52,50,51,35,51,50,45,47,70,77,35,48,83,70,55,79,84,66,51,70,71,60,47,52,56,50,46,75,64,44,66,50,59,72,64,32,50,56,44,46,54,46,51,52,45,52,49,50,46,53,50,24,54,53,39,43,56,53,28,51,55,37,52,52,50,39,56,50,46,52,54,50,47,50,34,59,77,67,65,73,114

Nearest PDB structures (foldseek):
  8otz-assembly1_DX  TM=2.039E-01  e=8.900E+00  Bos taurus